Protein AF-A0A7J4EVC0-F1 (afdb_monomer)

Radius of gyration: 21.97 Å; Cα contacts (8 Å, |Δi|>4): 208; chains: 1; bounding box: 41×56×57 Å

Sequence (210 aa):
MFRKGKVGSVTSRPWYQTLSFFLIQLLILLTITASPKFMPFLNIPVYKGILSKHVVTALLILLLVVVVKRWYKPEEIKSWLLESYMLARTLFPLLIVGVAIAGLISVFIPPEYISRYVGENTITSNFLASLVGALMYFATLTEVPIVKTLMDLGMNVGPAMALLLAGPSLSIPTVLTLSRVWGFIKTFTYLTLVVILSTFAGYITGIILG

Structure (mmCIF, N/CA/C/O backbone):
data_AF-A0A7J4EVC0-F1
#
_entry.id   AF-A0A7J4EVC0-F1
#
loop_
_atom_site.group_PDB
_atom_site.id
_atom_site.type_symbol
_atom_site.label_atom_id
_atom_site.label_alt_id
_atom_site.label_comp_id
_atom_site.label_asym_id
_atom_site.label_entity_id
_atom_site.label_seq_id
_atom_site.pdbx_PDB_ins_code
_atom_site.Cartn_x
_atom_site.Cartn_y
_atom_site.Cartn_z
_atom_site.occupancy
_atom_site.B_iso_or_equiv
_atom_site.auth_seq_id
_atom_site.auth_comp_id
_atom_site.auth_asym_id
_atom_site.auth_atom_id
_atom_site.pdbx_PDB_model_num
ATOM 1 N N . MET A 1 1 ? -17.167 21.558 4.775 1.00 35.69 1 MET A N 1
ATOM 2 C CA . MET A 1 1 ? -17.551 21.666 6.200 1.00 35.69 1 MET A CA 1
ATOM 3 C C . MET A 1 1 ? -17.25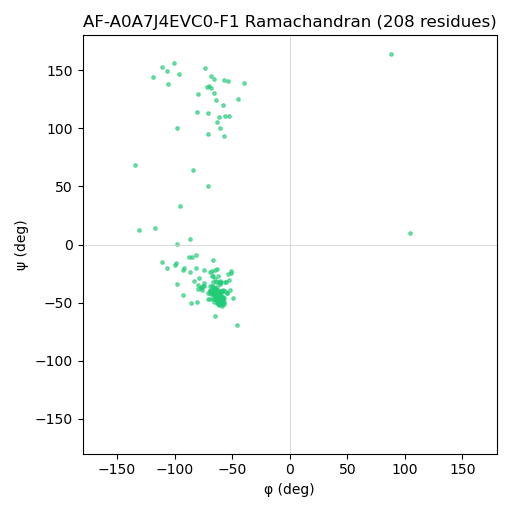3 20.330 6.877 1.00 35.69 1 MET A C 1
ATOM 5 O O . MET A 1 1 ? -18.077 19.429 6.838 1.00 35.69 1 MET A O 1
ATOM 9 N N . PHE A 1 2 ? -16.037 20.147 7.400 1.00 35.38 2 PHE A N 1
ATOM 10 C CA . PHE A 1 2 ? -15.671 18.925 8.123 1.00 35.38 2 PHE A CA 1
ATOM 11 C C . PHE A 1 2 ? -16.402 18.929 9.464 1.00 35.38 2 PHE A C 1
ATOM 13 O O . PHE A 1 2 ? -16.166 19.799 10.304 1.00 35.38 2 PHE A O 1
ATOM 20 N N . ARG A 1 3 ? -17.340 17.998 9.645 1.00 43.72 3 ARG A N 1
ATOM 21 C CA . ARG A 1 3 ? -18.055 17.829 10.909 1.00 43.72 3 ARG A CA 1
ATOM 22 C C . ARG A 1 3 ? -17.014 17.425 11.952 1.00 43.72 3 ARG A C 1
ATOM 24 O O . ARG A 1 3 ? -16.534 16.298 11.914 1.00 43.72 3 ARG A O 1
ATOM 31 N N . LYS A 1 4 ? -16.635 18.347 12.847 1.00 41.38 4 LYS A N 1
ATOM 32 C CA . LYS A 1 4 ? -15.860 18.036 14.056 1.00 41.38 4 LYS A CA 1
ATOM 33 C C . LYS A 1 4 ? -16.657 16.994 14.841 1.00 41.38 4 LYS A C 1
ATOM 35 O O . LYS A 1 4 ? -17.571 17.340 15.586 1.00 41.38 4 LYS A O 1
ATOM 40 N N . GLY A 1 5 ? -16.359 15.714 14.626 1.00 42.84 5 GLY A N 1
ATOM 41 C CA . GLY A 1 5 ? -16.760 14.669 15.551 1.00 42.84 5 GLY A CA 1
ATOM 42 C C . GLY A 1 5 ? -16.143 15.035 16.890 1.00 42.84 5 GLY A C 1
ATOM 43 O O . GLY A 1 5 ? -14.930 15.222 16.971 1.00 42.84 5 GLY A O 1
ATOM 44 N N . LYS A 1 6 ? -16.973 15.236 17.918 1.00 42.34 6 LYS A N 1
ATOM 45 C CA . LYS A 1 6 ? -16.486 15.308 19.295 1.00 42.34 6 LYS A CA 1
ATOM 46 C C . LYS A 1 6 ? -15.669 14.037 19.506 1.00 42.34 6 LYS A C 1
ATOM 48 O O . LYS A 1 6 ? -16.245 12.953 19.476 1.00 42.34 6 LYS A O 1
ATOM 53 N N . VAL A 1 7 ? -14.352 14.175 19.636 1.00 49.25 7 VAL A N 1
ATOM 54 C CA . VAL A 1 7 ? -13.474 13.071 20.018 1.00 49.25 7 VAL A CA 1
ATOM 55 C C . VAL A 1 7 ? -13.964 12.646 21.397 1.00 49.25 7 VAL A C 1
ATOM 57 O O . VAL A 1 7 ? -13.748 13.355 22.379 1.00 49.25 7 VAL A O 1
ATOM 60 N N . GLY A 1 8 ? -14.750 11.567 21.445 1.00 51.03 8 GLY A N 1
ATOM 61 C CA . GLY A 1 8 ? -15.125 10.933 22.700 1.00 51.03 8 GLY A CA 1
ATOM 62 C C . GLY A 1 8 ? -13.843 10.624 23.461 1.00 51.03 8 GLY A C 1
ATOM 63 O O . GLY A 1 8 ? -12.832 10.292 22.840 1.00 51.03 8 GLY A O 1
ATOM 64 N N . SER A 1 9 ? -13.857 10.812 24.779 1.00 54.47 9 SER A N 1
ATOM 65 C CA . SER A 1 9 ? -12.701 10.543 25.631 1.00 54.47 9 SER A CA 1
ATOM 66 C C . SER A 1 9 ? -12.072 9.200 25.256 1.00 54.47 9 SER A C 1
ATOM 68 O O . SER A 1 9 ? -12.762 8.183 25.201 1.00 54.47 9 SER A O 1
ATOM 70 N N . VAL A 1 10 ? -10.769 9.206 24.951 1.00 59.22 10 VAL A N 1
ATOM 71 C CA . VAL A 1 10 ? -10.023 7.984 24.640 1.00 59.22 10 VAL A CA 1
ATOM 72 C C . VAL A 1 10 ? -10.189 7.049 25.831 1.00 59.22 10 VAL A C 1
ATOM 74 O O . VAL A 1 10 ? -9.696 7.338 26.920 1.00 59.22 10 VAL A O 1
ATOM 77 N N . THR A 1 11 ? -10.933 5.957 25.657 1.00 67.06 11 THR A N 1
ATOM 78 C CA . THR A 1 11 ? -11.078 4.944 26.703 1.00 67.06 11 THR A CA 1
ATOM 79 C C . THR A 1 11 ? -9.704 4.367 27.010 1.00 67.06 11 THR A C 1
ATOM 81 O O . THR A 1 11 ? -9.135 3.648 26.187 1.00 67.06 11 THR A O 1
ATOM 84 N N . SER A 1 12 ? -9.170 4.684 28.190 1.00 67.69 12 SER A N 1
ATOM 85 C CA . SER A 1 12 ? -7.927 4.115 28.699 1.00 67.69 12 SER A CA 1
ATOM 86 C C . SER A 1 12 ? -8.167 2.652 29.063 1.00 67.69 12 SER A C 1
ATOM 88 O O . SER A 1 12 ? -8.675 2.309 30.130 1.00 67.69 12 SER A O 1
ATOM 90 N N . ARG A 1 13 ? -7.851 1.767 28.120 1.00 76.38 13 ARG A N 1
ATOM 91 C CA . ARG A 1 13 ? -7.957 0.321 28.301 1.00 76.38 13 ARG A CA 1
ATOM 92 C C . ARG A 1 13 ? -6.608 -0.257 28.707 1.00 76.38 13 ARG A C 1
ATOM 94 O O . ARG A 1 13 ? -5.576 0.218 28.231 1.00 76.38 13 ARG A O 1
ATOM 101 N N . PRO A 1 14 ? -6.594 -1.310 29.534 1.00 86.50 14 PRO A N 1
ATOM 102 C CA . PRO A 1 14 ? -5.376 -2.057 29.795 1.00 86.50 14 PRO A CA 1
ATOM 103 C C . PRO A 1 14 ? -4.764 -2.612 28.502 1.00 86.50 14 PRO A C 1
ATOM 105 O O . PRO A 1 14 ? -5.480 -3.110 27.630 1.00 86.50 14 PRO A O 1
ATOM 108 N N . TRP A 1 15 ? -3.434 -2.594 28.403 1.00 86.31 15 TRP A N 1
ATOM 109 C CA . TRP A 1 15 ? -2.690 -3.032 27.213 1.00 86.31 15 TRP A CA 1
ATOM 110 C C . TRP A 1 15 ? -3.023 -4.469 26.779 1.00 86.31 15 TRP A C 1
ATOM 112 O O . TRP A 1 15 ? -3.045 -4.761 25.584 1.00 86.31 15 TRP A O 1
ATOM 122 N N . TYR A 1 16 ? -3.344 -5.354 27.732 1.00 86.44 16 TYR A N 1
ATOM 123 C CA . TYR A 1 16 ? -3.666 -6.752 27.448 1.00 86.44 16 TYR A CA 1
ATOM 124 C C . TYR A 1 16 ? -4.947 -6.905 26.619 1.00 86.44 16 TYR A C 1
ATOM 126 O O . TYR A 1 16 ? -5.058 -7.857 25.847 1.00 86.44 16 TYR A O 1
ATOM 134 N N . GLN A 1 17 ? -5.907 -5.977 26.741 1.00 87.19 17 GLN A N 1
ATOM 135 C CA . GLN A 1 17 ? -7.154 -6.030 25.974 1.00 87.19 17 GLN A CA 1
ATOM 136 C C . GLN A 1 17 ? -6.885 -5.751 24.498 1.00 87.19 17 GLN A C 1
ATOM 138 O O . GLN A 1 17 ? -7.324 -6.497 23.624 1.00 87.19 17 GLN A O 1
ATOM 143 N N . THR A 1 18 ? -6.099 -4.707 24.240 1.00 86.69 18 THR A N 1
ATOM 144 C CA . THR A 1 18 ? -5.651 -4.323 22.903 1.00 86.69 18 THR A CA 1
ATOM 145 C C . THR A 1 18 ? -4.783 -5.415 22.284 1.00 86.69 18 THR A C 1
ATOM 147 O O . THR A 1 18 ? -5.021 -5.816 21.147 1.00 86.69 18 THR A O 1
ATOM 150 N N . LEU A 1 19 ? -3.827 -5.960 23.045 1.00 90.12 19 LEU A N 1
ATOM 151 C CA . LEU A 1 19 ? -2.965 -7.036 22.562 1.00 90.12 19 LEU A CA 1
ATOM 152 C C . LEU A 1 19 ? -3.771 -8.290 22.205 1.00 90.12 19 LEU A C 1
ATOM 154 O O . LEU A 1 19 ? -3.570 -8.857 21.137 1.00 90.12 19 LEU A O 1
ATOM 158 N N . SER A 1 20 ? -4.707 -8.700 23.064 1.00 88.31 20 SER A N 1
ATOM 159 C CA . SER A 1 20 ? -5.540 -9.882 22.813 1.00 88.31 20 SER A CA 1
ATOM 160 C C . SER A 1 20 ? -6.406 -9.702 21.567 1.00 88.31 20 SER A C 1
ATOM 162 O O . SER A 1 20 ? -6.514 -10.621 20.763 1.00 88.31 20 SER A O 1
ATOM 164 N N . PHE A 1 21 ? -6.982 -8.512 21.367 1.00 90.19 21 PHE A N 1
ATOM 165 C CA . PHE A 1 21 ? -7.748 -8.193 20.163 1.00 90.19 21 PHE A CA 1
ATOM 166 C C . PHE A 1 21 ? -6.900 -8.340 18.891 1.00 90.19 21 PHE A C 1
ATOM 168 O O . PHE A 1 21 ? -7.297 -9.060 17.974 1.00 90.19 21 PHE A O 1
ATOM 175 N N . PHE A 1 22 ? -5.706 -7.737 18.858 1.00 91.19 22 PHE A N 1
ATOM 176 C CA . PHE A 1 22 ? -4.805 -7.842 17.706 1.00 91.19 22 PHE A CA 1
ATOM 177 C C . PHE A 1 22 ? -4.275 -9.263 17.489 1.00 91.19 22 PHE A C 1
ATOM 179 O O . PHE A 1 22 ? -4.188 -9.706 16.347 1.00 91.19 22 PHE A O 1
ATOM 186 N N . LEU A 1 23 ? -3.973 -10.008 18.557 1.00 90.69 23 LEU A N 1
ATOM 187 C CA . LEU A 1 23 ? -3.562 -11.410 18.454 1.00 90.69 23 LEU A CA 1
ATOM 188 C C . LEU A 1 23 ? -4.675 -12.283 17.873 1.00 90.69 23 LEU A C 1
ATOM 190 O O . LEU A 1 23 ? -4.406 -13.099 16.997 1.00 90.69 23 LEU A O 1
ATOM 194 N N . ILE A 1 24 ? -5.927 -12.092 18.300 1.00 90.06 24 ILE A N 1
ATOM 195 C CA . ILE A 1 24 ? -7.069 -12.819 17.733 1.00 90.06 24 ILE A CA 1
ATOM 196 C C . ILE A 1 24 ? -7.233 -12.472 16.249 1.00 90.06 24 ILE A C 1
ATOM 198 O O . ILE A 1 24 ? -7.411 -13.376 15.438 1.00 90.06 24 ILE A O 1
ATOM 202 N N . GLN A 1 25 ? -7.124 -11.196 15.865 1.00 89.75 25 GLN A N 1
ATOM 203 C CA . GLN A 1 25 ? -7.179 -10.790 14.454 1.00 89.75 25 GLN A CA 1
ATOM 204 C C . GLN A 1 25 ? -6.047 -11.404 13.624 1.00 89.75 25 GLN A C 1
ATOM 206 O O . GLN A 1 25 ? -6.295 -11.893 12.522 1.00 89.75 25 GLN A O 1
ATOM 211 N N . LEU A 1 26 ? -4.827 -11.427 14.162 1.00 87.69 26 LEU A N 1
ATOM 212 C CA . LEU A 1 26 ? -3.680 -12.061 13.522 1.00 87.69 26 LEU A CA 1
ATOM 213 C C . LEU A 1 26 ? -3.919 -13.564 13.341 1.00 87.69 26 LEU A C 1
ATOM 215 O O . LEU A 1 26 ? -3.714 -14.082 12.249 1.00 87.69 26 LEU A O 1
ATOM 219 N N . LEU A 1 27 ? -4.410 -14.257 14.372 1.00 85.88 27 LEU A N 1
ATOM 220 C CA . LEU A 1 27 ? -4.749 -15.679 14.297 1.00 85.88 27 LEU A CA 1
ATOM 221 C C . LEU A 1 27 ? -5.859 -15.946 13.280 1.00 85.88 27 LEU A C 1
ATOM 223 O O . LEU A 1 27 ? -5.736 -16.874 12.490 1.00 85.88 27 LEU A O 1
ATOM 227 N N . ILE A 1 28 ? -6.910 -15.122 13.240 1.00 86.88 28 ILE A N 1
ATOM 228 C CA . ILE A 1 28 ? -7.963 -15.226 12.221 1.00 86.88 28 ILE A CA 1
ATOM 229 C C . ILE A 1 28 ? -7.346 -15.094 10.829 1.00 86.88 28 ILE A C 1
ATOM 231 O O . ILE A 1 28 ? -7.572 -15.959 9.984 1.00 86.88 28 ILE A O 1
ATOM 235 N N . LEU A 1 29 ? -6.524 -14.066 10.605 1.00 83.75 29 LEU A N 1
ATOM 236 C CA . LEU A 1 29 ? -5.889 -13.824 9.314 1.00 83.75 29 LEU A CA 1
ATOM 237 C C . LEU A 1 29 ? -5.014 -15.006 8.902 1.00 83.75 29 LEU A C 1
ATOM 239 O O . LEU A 1 29 ? -5.206 -15.540 7.815 1.00 83.75 29 LEU A O 1
ATOM 243 N N . LEU A 1 30 ? -4.147 -15.486 9.795 1.00 80.19 30 LEU A N 1
ATOM 244 C CA . LEU A 1 30 ? -3.322 -16.670 9.564 1.00 80.19 30 LEU A CA 1
ATOM 245 C C . LEU A 1 30 ? -4.183 -17.907 9.289 1.00 80.19 30 LEU A C 1
ATOM 247 O O . LEU A 1 30 ? -3.890 -18.664 8.369 1.00 80.19 30 LEU A O 1
ATOM 251 N N . THR A 1 31 ? -5.287 -18.101 10.013 1.00 77.75 31 THR A N 1
ATOM 252 C CA . THR A 1 31 ? -6.160 -19.255 9.772 1.00 77.75 31 THR A CA 1
ATOM 253 C C . THR A 1 31 ? -6.914 -19.183 8.461 1.00 77.75 31 THR A C 1
ATOM 255 O O . THR A 1 31 ? -7.262 -20.230 7.943 1.00 77.75 31 THR A O 1
ATOM 258 N N . ILE A 1 32 ? -7.144 -18.003 7.887 1.00 77.25 32 ILE A N 1
ATOM 259 C CA . ILE A 1 32 ? -7.803 -17.854 6.585 1.00 77.25 32 ILE A CA 1
ATOM 260 C C . ILE A 1 32 ? -6.772 -17.970 5.457 1.00 77.25 32 ILE A C 1
ATOM 262 O O . ILE A 1 32 ? -6.958 -18.760 4.525 1.00 77.25 32 ILE A O 1
ATOM 266 N N . THR A 1 33 ? -5.669 -17.226 5.550 1.00 73.56 33 THR A N 1
ATOM 267 C CA . THR A 1 33 ? -4.715 -17.025 4.449 1.00 73.56 33 THR A CA 1
ATOM 268 C C . THR A 1 33 ? -3.551 -18.007 4.441 1.00 73.56 33 THR A C 1
ATOM 270 O O . THR A 1 33 ? -2.976 -18.230 3.377 1.00 73.56 33 THR A O 1
ATOM 273 N N . ALA A 1 34 ? -3.202 -18.639 5.569 1.00 64.44 34 ALA A N 1
ATOM 274 C CA . ALA A 1 34 ? -2.083 -19.573 5.580 1.00 64.44 34 ALA A CA 1
ATOM 275 C C . ALA A 1 34 ? -2.387 -20.784 4.686 1.00 64.44 34 ALA A C 1
ATOM 277 O O . ALA A 1 34 ? -3.390 -21.499 4.847 1.00 64.44 34 ALA A O 1
ATOM 278 N N . SER A 1 35 ? -1.483 -21.004 3.732 1.00 56.31 35 SER A N 1
ATOM 279 C CA . SER A 1 35 ? -1.346 -22.272 3.027 1.00 56.31 35 SER A CA 1
ATOM 280 C C . SER A 1 35 ? -0.878 -23.337 4.031 1.00 56.31 35 SER A C 1
ATOM 282 O O . SER A 1 35 ? -0.031 -23.018 4.871 1.00 56.31 35 SER A O 1
ATOM 284 N N . PRO A 1 36 ? -1.352 -24.599 3.951 1.00 56.69 36 PRO A N 1
ATOM 285 C CA . PRO A 1 36 ? -0.919 -25.693 4.835 1.00 56.69 36 PRO A CA 1
ATOM 286 C C . PRO A 1 36 ? 0.609 -25.850 4.928 1.00 56.69 36 PRO A C 1
ATOM 288 O O . PRO A 1 36 ? 1.132 -26.372 5.906 1.00 56.69 36 PRO A O 1
ATOM 291 N N . LYS A 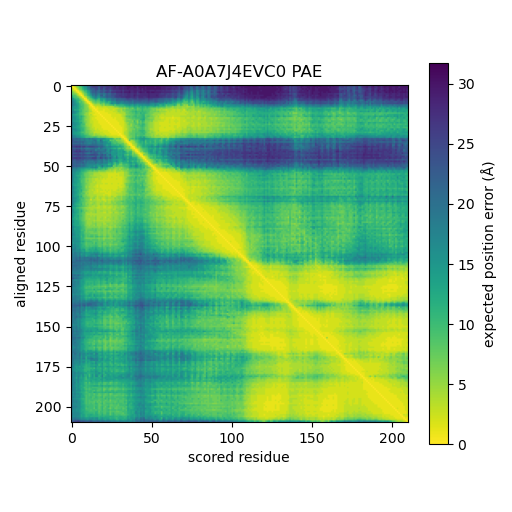1 37 ? 1.332 -25.354 3.915 1.00 52.91 37 LYS A N 1
ATOM 292 C CA . LYS A 1 37 ? 2.792 -25.385 3.793 1.00 52.91 37 LYS A CA 1
ATOM 293 C C . LYS A 1 37 ? 3.530 -24.387 4.704 1.00 52.91 37 LYS A C 1
ATOM 295 O O . LYS A 1 37 ? 4.703 -24.597 4.983 1.00 52.91 37 LYS A O 1
ATOM 300 N N . PHE A 1 38 ? 2.874 -23.316 5.164 1.00 51.84 38 PHE A N 1
ATOM 301 C CA . PHE A 1 38 ? 3.515 -22.222 5.918 1.00 51.84 38 PHE A CA 1
ATOM 302 C C . PHE A 1 38 ? 3.583 -22.478 7.436 1.00 51.84 38 PHE A C 1
ATOM 304 O O . PHE A 1 38 ? 4.263 -21.756 8.158 1.00 51.84 38 PHE A O 1
ATOM 311 N N . MET A 1 39 ? 2.889 -23.506 7.938 1.00 53.25 39 MET A N 1
ATOM 312 C CA . MET A 1 39 ? 2.812 -23.812 9.371 1.00 53.25 39 MET A CA 1
ATOM 313 C C . MET A 1 39 ? 3.014 -25.308 9.681 1.00 53.25 39 MET A C 1
ATOM 315 O O . MET A 1 39 ? 2.097 -25.968 10.169 1.00 53.25 39 MET A O 1
ATOM 319 N N . PRO A 1 40 ? 4.224 -25.860 9.481 1.00 55.62 40 PRO A N 1
ATOM 320 C CA . PRO A 1 40 ? 4.540 -27.227 9.906 1.00 55.62 40 PRO A CA 1
ATOM 321 C C . PRO A 1 40 ? 4.507 -27.408 11.439 1.00 55.62 40 PRO A C 1
ATOM 323 O O . PRO A 1 40 ? 4.316 -28.519 11.920 1.00 55.62 40 PRO A O 1
ATOM 326 N N . PHE A 1 41 ? 4.646 -26.330 12.219 1.00 53.31 41 PHE A N 1
ATOM 327 C CA . PHE A 1 41 ? 4.654 -26.358 13.694 1.00 53.31 41 PHE A CA 1
ATOM 328 C C . PHE A 1 41 ? 3.247 -26.406 14.317 1.00 53.31 41 PHE A C 1
ATOM 330 O O . PHE A 1 41 ? 3.085 -26.822 15.459 1.00 53.31 41 PHE A O 1
ATOM 337 N N . LEU A 1 42 ? 2.220 -26.014 13.556 1.00 52.69 42 LEU A N 1
ATOM 338 C CA . LEU A 1 42 ? 0.798 -26.093 13.919 1.00 52.69 42 LEU A CA 1
ATOM 339 C C . LEU A 1 42 ? 0.170 -27.380 13.347 1.00 52.69 42 LEU A C 1
ATOM 341 O O . LEU A 1 42 ? -1.005 -27.409 12.988 1.00 52.69 42 LEU A O 1
ATOM 345 N N . ASN A 1 43 ? 0.960 -28.461 13.274 1.00 51.19 43 ASN A N 1
ATOM 346 C CA . ASN A 1 43 ? 0.558 -29.816 12.873 1.00 51.19 43 ASN A CA 1
ATOM 347 C C . ASN A 1 43 ? -0.319 -30.489 13.949 1.00 51.19 43 ASN A C 1
ATOM 349 O O . ASN A 1 43 ? -0.076 -31.609 14.393 1.00 51.19 43 ASN A O 1
ATOM 353 N N . ILE A 1 44 ? -1.348 -29.773 14.396 1.00 55.94 44 ILE A N 1
ATOM 354 C CA . ILE A 1 44 ? -2.451 -30.316 15.174 1.00 55.94 44 ILE A CA 1
ATOM 355 C C . ILE A 1 44 ? -3.276 -31.163 14.185 1.00 55.94 44 ILE A C 1
ATOM 357 O O . ILE A 1 44 ? -3.550 -30.687 13.080 1.00 55.94 44 ILE A O 1
ATOM 361 N N . PRO A 1 45 ? -3.724 -32.386 14.531 1.00 53.75 45 PRO A N 1
ATOM 362 C CA . PRO A 1 45 ? -4.548 -33.231 13.651 1.00 53.75 45 PRO A CA 1
ATOM 363 C C . PRO A 1 45 ? -5.784 -32.515 13.077 1.00 53.75 45 PRO A C 1
ATOM 365 O O . PRO A 1 45 ? -6.265 -32.847 11.996 1.00 53.75 45 PRO A O 1
ATOM 368 N N . VAL A 1 46 ? -6.246 -31.480 13.784 1.00 53.53 46 VAL A N 1
ATOM 369 C CA . VAL A 1 46 ? -7.343 -30.577 13.427 1.00 53.53 46 VAL A CA 1
ATOM 370 C C . VAL A 1 46 ? -7.025 -29.699 12.209 1.00 53.53 46 VAL A C 1
ATOM 372 O O . VAL A 1 46 ? -7.935 -29.125 11.646 1.00 53.53 46 VAL A O 1
ATOM 375 N N . TYR A 1 47 ? -5.791 -29.580 11.719 1.00 54.53 47 TYR A N 1
ATOM 376 C CA . TYR A 1 47 ? -5.479 -28.713 10.567 1.00 54.53 47 TYR A CA 1
ATOM 377 C C . TYR A 1 47 ? -5.401 -29.445 9.217 1.00 54.53 47 TYR A C 1
ATOM 379 O O . TYR A 1 47 ? -5.145 -28.827 8.185 1.00 54.53 47 TYR A O 1
ATOM 387 N N . LYS A 1 48 ? -5.635 -30.765 9.204 1.00 56.09 48 LYS A N 1
ATOM 388 C CA . LYS A 1 48 ? -5.496 -31.599 7.998 1.00 56.09 48 LYS A CA 1
ATOM 389 C C . LYS A 1 48 ? -6.704 -31.566 7.048 1.00 56.09 48 LYS A C 1
ATOM 391 O O . LYS A 1 48 ? -6.596 -32.085 5.942 1.00 56.09 48 LYS A O 1
ATOM 396 N N . GLY A 1 49 ? -7.832 -30.960 7.438 1.00 61.69 49 GLY A N 1
ATOM 397 C CA . GLY A 1 49 ? -9.055 -30.892 6.629 1.00 61.69 49 GLY A CA 1
ATOM 398 C C . GLY A 1 49 ? -9.483 -29.464 6.274 1.00 61.69 49 GLY A C 1
ATOM 399 O O . GLY A 1 49 ? -9.390 -28.549 7.088 1.00 61.69 49 GLY A O 1
ATOM 400 N N . ILE A 1 50 ? -10.031 -29.273 5.068 1.00 62.19 50 ILE A N 1
ATOM 401 C CA . ILE A 1 50 ? -10.659 -28.003 4.645 1.00 62.19 50 ILE A CA 1
ATOM 402 C C . ILE A 1 50 ? -11.745 -27.588 5.651 1.00 62.19 50 ILE A C 1
ATOM 404 O O . ILE A 1 50 ? -11.808 -26.435 6.070 1.00 62.19 50 ILE A O 1
ATOM 408 N N . LEU A 1 51 ? -12.545 -28.554 6.115 1.00 60.78 51 LEU A N 1
ATOM 409 C CA . LEU A 1 51 ? -13.627 -28.328 7.071 1.00 60.78 51 LEU A CA 1
ATOM 410 C C . LEU A 1 51 ? -13.119 -27.810 8.424 1.00 60.78 51 LEU A C 1
ATOM 412 O O . LEU A 1 51 ? -13.706 -26.907 9.014 1.00 60.78 51 LEU A O 1
ATOM 416 N N . SER A 1 52 ? -12.006 -28.346 8.911 1.00 67.44 52 SER A N 1
ATOM 417 C CA . SER A 1 52 ? -11.508 -28.040 10.245 1.00 67.44 52 SER A CA 1
ATOM 418 C C . SER A 1 52 ? -10.788 -26.686 10.318 1.00 67.44 52 SER A C 1
ATOM 420 O O . SER A 1 52 ? -10.904 -26.003 11.335 1.00 67.44 52 SER A O 1
ATOM 422 N N . LYS A 1 53 ? -10.175 -26.220 9.217 1.00 70.94 53 LYS A N 1
ATOM 423 C CA . LYS A 1 53 ? -9.683 -24.833 9.065 1.00 70.94 53 LYS A CA 1
ATOM 424 C C . LYS A 1 53 ? -10.817 -23.819 9.270 1.00 70.94 53 LYS A C 1
ATOM 426 O O . LYS A 1 53 ? -10.696 -22.909 10.086 1.00 70.94 53 LYS A O 1
ATOM 431 N N . HIS A 1 54 ? -11.948 -24.020 8.591 1.00 78.38 54 HIS A N 1
ATOM 432 C CA . HIS A 1 54 ? -13.106 -23.129 8.704 1.00 78.38 54 HIS A CA 1
ATOM 433 C C . HIS A 1 54 ? -13.769 -23.180 10.085 1.00 78.38 54 HIS A C 1
ATOM 435 O O . HIS A 1 54 ? -14.195 -22.140 10.584 1.00 78.38 54 HIS A O 1
ATOM 441 N N . VAL A 1 55 ? -13.812 -24.353 10.730 1.00 84.19 55 VAL A N 1
ATOM 442 C CA . VAL A 1 55 ? -14.318 -24.489 12.108 1.00 84.19 55 VAL A CA 1
ATOM 443 C C . VAL A 1 55 ? -13.462 -23.684 13.087 1.00 84.19 55 VAL A C 1
ATOM 445 O O . VAL A 1 55 ? -14.007 -22.931 13.892 1.00 84.19 55 VAL A O 1
ATOM 448 N N . VAL A 1 56 ? -12.131 -23.774 12.992 1.00 82.25 56 VAL A N 1
ATOM 449 C CA . VAL A 1 56 ? -11.219 -22.990 13.842 1.00 82.25 56 VAL A CA 1
ATOM 450 C C . VAL A 1 56 ? -11.414 -21.490 13.614 1.00 82.25 56 VAL A C 1
ATOM 452 O O . VAL A 1 56 ? -11.551 -20.737 14.578 1.00 82.25 56 VAL A O 1
ATOM 455 N N . THR A 1 57 ? -11.504 -21.045 12.359 1.00 85.06 57 THR A N 1
ATOM 456 C CA . THR A 1 57 ? -11.773 -19.634 12.052 1.00 85.06 57 THR A CA 1
ATOM 457 C C . THR A 1 57 ? -13.128 -19.179 12.602 1.00 85.06 57 THR A C 1
ATOM 459 O O . THR A 1 57 ? -13.211 -18.105 13.194 1.00 85.06 57 THR A O 1
ATOM 462 N N . ALA A 1 58 ? -14.185 -19.986 12.469 1.00 88.56 58 ALA A N 1
ATOM 463 C CA . ALA A 1 58 ? -15.506 -19.660 13.003 1.00 88.56 58 ALA A CA 1
ATOM 464 C C . ALA A 1 58 ? -15.487 -19.520 14.535 1.00 88.56 58 ALA A C 1
ATOM 466 O O . ALA A 1 58 ? -16.066 -18.574 15.073 1.00 88.56 58 ALA A O 1
ATOM 467 N N . LEU A 1 59 ? -14.765 -20.402 15.235 1.00 89.75 59 LEU A N 1
ATOM 468 C CA . LEU A 1 59 ? -14.561 -20.307 16.684 1.00 89.75 59 LEU A CA 1
ATOM 469 C C . LEU A 1 59 ? -13.801 -19.034 17.077 1.00 89.75 59 LEU A C 1
ATOM 471 O O . LEU A 1 59 ? -14.191 -18.364 18.032 1.00 89.75 59 LEU A O 1
ATOM 475 N N . LEU A 1 60 ? -12.759 -18.656 16.330 1.00 89.94 60 LEU A N 1
ATOM 476 C CA . LEU A 1 60 ? -12.017 -17.415 16.573 1.00 89.94 60 LEU A CA 1
ATOM 477 C C . LEU A 1 60 ? -12.860 -16.163 16.299 1.00 89.94 60 LEU A C 1
ATOM 479 O O . LEU A 1 60 ? -12.760 -15.189 17.043 1.00 89.94 60 LEU A O 1
ATOM 483 N N . ILE A 1 61 ? -13.720 -16.184 15.278 1.00 91.44 61 ILE A N 1
ATOM 484 C CA . ILE A 1 61 ? -14.668 -15.094 15.003 1.00 91.44 61 ILE A CA 1
ATOM 485 C C . ILE A 1 61 ? -15.688 -14.979 16.139 1.00 91.44 61 ILE A C 1
ATOM 487 O O . ILE A 1 61 ? -15.949 -13.875 16.615 1.00 91.44 61 ILE A O 1
ATOM 491 N N . LEU A 1 62 ? -16.238 -16.098 16.618 1.00 93.38 62 LEU A N 1
ATOM 492 C CA . LEU A 1 62 ? -17.138 -16.103 17.774 1.00 93.38 62 LEU A CA 1
ATOM 493 C C . LEU A 1 62 ? -16.444 -15.544 19.020 1.00 93.38 62 LEU A C 1
ATOM 495 O O . LEU A 1 62 ? -17.004 -14.680 19.698 1.00 93.38 62 LEU A O 1
ATOM 499 N N . LEU A 1 63 ? -15.208 -15.976 19.284 1.00 91.88 63 LEU A N 1
ATOM 500 C CA . LEU A 1 63 ? -14.386 -15.450 20.370 1.00 91.88 63 LEU A CA 1
ATOM 501 C C . LEU A 1 63 ? -14.177 -13.938 20.227 1.00 91.88 63 LEU A C 1
ATOM 503 O O . LEU A 1 63 ? -14.363 -13.206 21.197 1.00 91.88 63 LEU A O 1
ATOM 507 N N . LEU A 1 64 ? -13.861 -13.458 19.021 1.00 91.88 64 LEU A N 1
ATOM 508 C CA . LEU A 1 64 ? -13.711 -12.034 18.734 1.00 91.88 64 LEU A CA 1
ATOM 509 C C . LEU A 1 64 ? -15.003 -11.266 19.038 1.00 91.88 64 LEU A C 1
ATOM 511 O O . LEU A 1 64 ? -14.952 -10.239 19.708 1.00 91.88 64 LEU A O 1
ATOM 515 N N . VAL A 1 65 ? -16.166 -11.767 18.608 1.00 91.62 65 VAL A N 1
ATOM 516 C CA . VAL A 1 65 ? -17.469 -11.133 18.882 1.00 91.62 65 VAL A CA 1
ATOM 517 C C . VAL A 1 65 ? -17.743 -11.056 20.385 1.00 91.62 65 VAL A C 1
ATOM 519 O O . VAL A 1 65 ? -18.208 -10.020 20.868 1.00 91.62 65 VAL A O 1
ATOM 522 N N . VAL A 1 66 ? -17.435 -12.117 21.138 1.00 92.69 66 VAL A N 1
ATOM 523 C CA . VAL A 1 66 ? -17.582 -12.140 22.603 1.00 92.69 66 VAL A CA 1
ATOM 524 C C . VAL A 1 66 ? -16.648 -11.127 23.261 1.00 92.69 66 VAL A C 1
ATOM 526 O O . VAL A 1 66 ? -17.099 -10.341 24.092 1.00 92.69 66 VAL A O 1
ATOM 529 N N . VAL A 1 67 ? -15.371 -11.102 22.873 1.00 90.81 67 VAL A N 1
ATOM 530 C CA . VAL A 1 67 ? -14.370 -10.154 23.386 1.00 90.81 67 VAL A CA 1
ATOM 531 C C . VAL A 1 67 ? -14.790 -8.714 23.098 1.00 90.81 67 VAL A C 1
ATOM 533 O O . VAL A 1 67 ? -14.780 -7.877 24.001 1.00 90.81 67 VAL A O 1
ATOM 536 N N . VAL A 1 68 ? -15.234 -8.432 21.871 1.00 89.25 68 VAL A N 1
ATOM 537 C CA . VAL A 1 68 ? -15.700 -7.102 21.469 1.00 89.25 68 VAL A CA 1
ATOM 538 C C . VAL A 1 68 ? -16.911 -6.687 22.299 1.00 89.25 68 VAL A C 1
ATOM 540 O O . VAL A 1 68 ? -16.878 -5.633 22.922 1.00 89.25 68 VAL A O 1
ATOM 543 N N . LYS A 1 69 ? -17.950 -7.522 22.399 1.00 89.62 69 LYS A N 1
ATOM 544 C CA . LYS A 1 69 ? -19.142 -7.190 23.200 1.00 89.62 69 LYS A CA 1
ATOM 545 C C . LYS A 1 69 ? -18.850 -7.054 24.694 1.00 89.62 69 LYS A C 1
ATOM 547 O O . LYS A 1 69 ? -19.518 -6.277 25.368 1.00 89.62 69 LYS A O 1
ATOM 552 N N . ARG A 1 70 ? -17.889 -7.818 25.222 1.00 89.75 70 ARG A N 1
ATOM 553 C CA . ARG A 1 70 ? -17.554 -7.814 26.652 1.00 89.75 70 ARG A CA 1
ATOM 554 C C . ARG A 1 70 ? -16.674 -6.633 27.045 1.00 89.75 70 ARG A C 1
ATOM 556 O O . ARG A 1 70 ? -16.790 -6.152 28.167 1.00 89.75 70 ARG A O 1
ATOM 563 N N . TRP A 1 71 ? -15.766 -6.206 26.170 1.00 87.75 71 TRP A N 1
ATOM 564 C CA . TRP A 1 71 ? -14.772 -5.180 26.496 1.00 87.75 71 TRP A CA 1
ATOM 565 C C . TRP A 1 71 ? -15.055 -3.822 25.851 1.00 87.75 71 TRP A C 1
ATOM 567 O O . TRP A 1 71 ? -14.527 -2.824 26.333 1.00 87.75 71 TRP A O 1
ATOM 577 N N . TYR A 1 72 ? -15.854 -3.751 24.780 1.00 85.19 72 TYR A N 1
ATOM 578 C CA . TYR A 1 72 ? -16.132 -2.508 24.057 1.00 85.19 72 TYR A CA 1
ATOM 579 C C . TYR A 1 72 ? -17.528 -1.971 24.341 1.00 85.19 72 TYR A C 1
ATOM 581 O O . TYR A 1 72 ? -18.511 -2.709 24.370 1.00 85.19 72 TYR A O 1
ATOM 589 N N . LYS A 1 73 ? -17.608 -0.648 24.514 1.00 87.44 73 LYS A N 1
ATOM 590 C CA . LYS A 1 73 ? -18.874 0.047 24.723 1.00 87.44 73 LYS A CA 1
ATOM 591 C C . LYS A 1 73 ? -19.733 0.008 23.451 1.00 87.44 73 LYS A C 1
ATOM 593 O O . LYS A 1 73 ? -19.181 0.103 22.348 1.00 87.44 73 LYS A O 1
ATOM 598 N N . PRO A 1 74 ? -21.070 -0.079 23.564 1.00 85.81 74 PRO A N 1
ATOM 599 C CA . PRO A 1 74 ? -21.959 -0.090 22.403 1.00 85.81 74 PRO A CA 1
ATOM 600 C C . PRO A 1 74 ? -21.785 1.125 21.482 1.00 85.81 74 PRO A C 1
ATOM 602 O O . PRO A 1 74 ? -21.944 1.000 20.267 1.00 85.81 74 PRO A O 1
ATOM 605 N N . GLU A 1 75 ? -21.443 2.290 22.035 1.00 85.19 75 GLU A N 1
ATOM 606 C CA . GLU A 1 75 ? -21.227 3.525 21.276 1.00 85.19 75 GLU A CA 1
ATOM 607 C C . GLU A 1 75 ? -19.968 3.441 20.407 1.00 85.19 75 GLU A C 1
ATOM 609 O O . GLU A 1 75 ? -20.001 3.862 19.254 1.00 85.19 75 GLU A O 1
ATOM 614 N N . GLU A 1 76 ? -18.892 2.844 20.930 1.00 84.44 76 GLU A N 1
ATOM 615 C CA . GLU A 1 76 ? -17.631 2.641 20.205 1.00 84.44 76 GLU A CA 1
ATOM 616 C C . GLU A 1 76 ? -17.787 1.610 19.082 1.00 84.44 76 GLU A C 1
ATOM 618 O O . GLU A 1 76 ? -17.275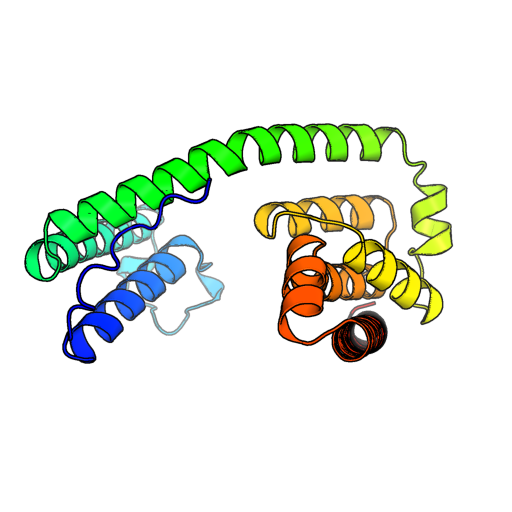 1.795 17.979 1.00 84.44 76 GLU A O 1
ATOM 623 N N . ILE A 1 77 ? -18.545 0.535 19.330 1.00 87.38 77 ILE A N 1
ATOM 624 C CA . ILE A 1 77 ? -18.855 -0.460 18.294 1.00 87.38 77 ILE A CA 1
ATOM 625 C C . ILE A 1 77 ? -19.671 0.199 17.175 1.00 87.38 77 ILE A C 1
ATOM 627 O O . ILE A 1 77 ? -19.368 0.016 15.996 1.00 87.38 77 ILE A O 1
ATOM 631 N N . LYS A 1 78 ? -20.688 0.999 17.527 1.00 88.56 78 LYS A N 1
ATOM 632 C CA . LYS A 1 78 ? -21.501 1.729 16.543 1.00 88.56 78 LYS A CA 1
ATOM 633 C C . LYS A 1 78 ? -20.670 2.730 15.749 1.00 88.56 78 LYS A C 1
ATOM 635 O O . LYS A 1 78 ? -20.823 2.774 14.532 1.00 88.56 78 LYS A O 1
ATOM 640 N N . SER A 1 79 ? -19.805 3.515 16.395 1.00 88.12 79 SER A N 1
ATOM 641 C CA . SER A 1 79 ? -18.956 4.477 15.684 1.00 88.12 79 SER A CA 1
ATOM 642 C C . SER A 1 79 ? -18.010 3.769 14.719 1.00 88.12 79 SER A C 1
ATOM 644 O O . SER A 1 79 ? -17.929 4.162 13.560 1.00 88.12 79 SER A O 1
ATOM 646 N N . TRP A 1 80 ? -17.376 2.677 15.154 1.00 87.12 80 TRP A N 1
ATOM 647 C CA . TRP A 1 80 ? -16.456 1.907 14.319 1.00 87.12 80 TRP A CA 1
ATOM 648 C C . TRP A 1 80 ? -17.152 1.254 13.116 1.00 87.12 80 TRP A C 1
ATOM 650 O O . TRP A 1 80 ? -16.640 1.310 11.997 1.00 87.12 80 TRP A O 1
ATOM 660 N N . LEU A 1 81 ? -18.349 0.688 13.313 1.00 91.25 81 LEU A N 1
ATOM 661 C CA . LEU A 1 81 ? -19.158 0.120 12.228 1.00 91.25 81 LEU A CA 1
ATOM 662 C C . LEU A 1 81 ? -19.640 1.193 11.248 1.00 91.25 81 LEU A C 1
ATOM 664 O O . LEU A 1 81 ? -19.617 0.966 10.040 1.00 91.25 81 LEU A O 1
ATOM 668 N N . LEU A 1 82 ? -20.054 2.361 11.748 1.00 92.38 82 LEU A N 1
ATOM 669 C CA . LEU A 1 82 ? -20.466 3.483 10.905 1.00 92.38 82 LEU A CA 1
ATOM 670 C C . LEU A 1 82 ? -19.301 4.012 10.069 1.00 92.38 82 LEU A C 1
ATOM 672 O O . LEU A 1 82 ? -19.475 4.211 8.871 1.00 92.38 82 LEU A O 1
ATOM 676 N N . GLU A 1 83 ? -18.122 4.205 10.660 1.00 88.38 83 GLU A N 1
ATOM 677 C CA . GLU A 1 83 ? -16.929 4.627 9.917 1.00 88.38 83 GLU A CA 1
ATOM 678 C C . GLU A 1 83 ? -16.524 3.589 8.871 1.00 88.38 83 GLU A C 1
ATOM 680 O O . GLU A 1 83 ? -16.328 3.938 7.708 1.00 88.38 83 GLU A O 1
ATOM 685 N N . SER A 1 84 ? -16.497 2.309 9.250 1.00 89.00 84 SER A N 1
ATOM 686 C CA . SER A 1 84 ? -16.194 1.204 8.333 1.00 89.00 84 SER A CA 1
ATOM 687 C C . SER A 1 84 ? -17.178 1.158 7.158 1.00 89.00 84 SER A C 1
ATOM 689 O O . SER A 1 84 ? -16.763 1.049 6.005 1.00 89.00 84 SER A O 1
ATOM 691 N N . TYR A 1 85 ? -18.480 1.309 7.425 1.00 92.06 85 TYR A N 1
ATOM 692 C CA . TYR A 1 85 ? -19.511 1.358 6.387 1.00 92.06 85 TYR A CA 1
ATOM 693 C C . TYR A 1 85 ? -19.379 2.597 5.494 1.00 92.06 85 TYR A C 1
ATOM 695 O O . TYR A 1 85 ? -19.513 2.494 4.276 1.00 92.06 85 TYR A O 1
ATOM 703 N N . MET A 1 86 ? -19.086 3.765 6.070 1.00 90.00 86 MET A N 1
ATOM 704 C CA . MET A 1 86 ? -18.875 5.004 5.316 1.00 90.00 86 MET A CA 1
ATOM 705 C C . MET A 1 86 ? -17.660 4.904 4.388 1.00 90.00 86 MET A C 1
ATOM 707 O O . MET A 1 86 ? -17.748 5.299 3.222 1.00 90.00 86 MET A O 1
ATOM 711 N N . LEU A 1 87 ? -16.551 4.339 4.875 1.00 85.56 87 LEU A N 1
ATOM 712 C CA . LEU A 1 87 ? -15.363 4.064 4.068 1.00 85.56 87 LEU A CA 1
ATOM 713 C C . LEU A 1 87 ? -15.683 3.075 2.950 1.00 85.56 87 LEU A C 1
ATOM 715 O O . LEU A 1 87 ? -15.396 3.368 1.793 1.00 85.56 87 LEU A O 1
ATOM 719 N N . ALA A 1 88 ? -16.341 1.956 3.263 1.00 88.38 88 ALA A N 1
ATOM 720 C CA . ALA A 1 88 ? -16.733 0.961 2.269 1.00 88.38 88 ALA A CA 1
ATOM 721 C C . ALA A 1 88 ? -17.644 1.566 1.191 1.00 88.38 88 ALA A C 1
ATOM 723 O O . ALA A 1 88 ? -17.363 1.435 0.005 1.00 88.38 88 ALA A O 1
ATOM 724 N N . ARG A 1 89 ? -18.687 2.307 1.581 1.00 90.62 89 ARG A N 1
ATOM 725 C CA . ARG A 1 89 ? -19.615 2.969 0.652 1.00 90.62 89 ARG A CA 1
ATOM 726 C C . ARG A 1 89 ? -18.923 3.990 -0.252 1.00 90.62 89 ARG A C 1
ATOM 728 O O . ARG A 1 89 ? -19.367 4.188 -1.378 1.00 9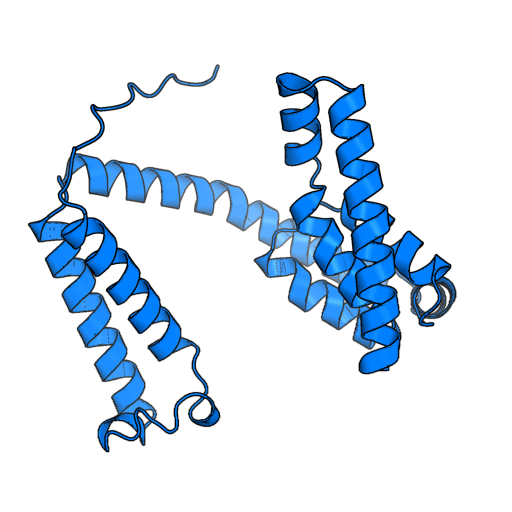0.62 89 ARG A O 1
ATOM 735 N N . THR A 1 90 ? -17.870 4.641 0.236 1.00 80.44 90 THR A N 1
ATOM 736 C CA . THR A 1 90 ? -17.106 5.624 -0.541 1.00 80.44 90 THR A CA 1
ATOM 737 C C . THR A 1 90 ? -16.108 4.935 -1.469 1.00 80.44 90 THR A C 1
ATOM 739 O O . THR A 1 90 ? -16.071 5.229 -2.656 1.00 80.44 90 THR A O 1
ATOM 742 N N . LEU A 1 91 ? -15.317 3.993 -0.954 1.00 80.88 91 LEU A N 1
ATOM 743 C CA . LEU A 1 91 ? -14.233 3.357 -1.702 1.00 80.88 91 LEU A CA 1
ATOM 744 C C . LEU A 1 91 ? -14.727 2.305 -2.694 1.00 80.88 91 LEU A C 1
ATOM 746 O O . LEU A 1 91 ? -14.169 2.207 -3.778 1.00 80.88 91 LEU A O 1
ATOM 750 N N . PHE A 1 92 ? -15.763 1.532 -2.363 1.00 84.75 92 PHE A N 1
ATOM 751 C CA . PHE A 1 92 ? -16.247 0.433 -3.202 1.00 84.75 92 PHE A CA 1
ATOM 752 C C . PHE A 1 92 ? -16.646 0.856 -4.630 1.00 84.75 92 PHE A C 1
ATOM 754 O O . PHE A 1 92 ? -16.129 0.257 -5.574 1.00 84.75 92 PHE A O 1
ATOM 761 N N . PRO A 1 93 ? -17.487 1.890 -4.851 1.00 84.19 93 PRO A N 1
ATOM 762 C CA . PRO A 1 93 ? -17.809 2.333 -6.209 1.00 84.19 93 PRO A CA 1
ATOM 763 C C . PRO A 1 93 ? -16.590 2.911 -6.939 1.00 84.19 93 PRO A C 1
ATOM 765 O O . PRO A 1 93 ? -16.412 2.640 -8.124 1.00 84.19 93 PRO A O 1
ATOM 768 N N . LEU A 1 94 ? -15.722 3.653 -6.238 1.00 77.19 94 LEU A N 1
ATOM 769 C CA . LEU A 1 94 ? -14.471 4.161 -6.811 1.00 77.19 94 LEU A CA 1
ATOM 770 C C . LEU A 1 94 ? -13.559 3.013 -7.264 1.00 77.19 94 LEU A C 1
ATOM 772 O O . LEU A 1 94 ? -12.956 3.097 -8.329 1.00 77.19 94 LEU A O 1
ATOM 776 N N . LEU A 1 95 ? -13.493 1.934 -6.483 1.00 75.50 95 LEU A N 1
ATOM 777 C CA . LEU A 1 95 ? -12.694 0.751 -6.780 1.00 75.50 95 LEU A CA 1
ATOM 778 C C . LEU A 1 95 ? -13.238 0.019 -8.009 1.00 75.50 95 LEU A C 1
ATOM 780 O O . LEU A 1 95 ? -12.456 -0.323 -8.889 1.00 75.50 95 LEU A O 1
ATOM 784 N N . ILE A 1 96 ? -14.560 -0.155 -8.125 1.00 83.12 96 ILE A N 1
ATOM 785 C CA . ILE A 1 96 ? -15.183 -0.749 -9.322 1.00 83.12 96 ILE A CA 1
ATOM 786 C C . ILE A 1 96 ? -14.839 0.064 -10.573 1.00 83.12 96 ILE A C 1
ATOM 788 O O . ILE A 1 96 ? -14.393 -0.505 -11.567 1.00 83.12 96 ILE A O 1
ATOM 792 N N . VAL A 1 97 ? -15.011 1.388 -10.519 1.00 78.75 97 VAL A N 1
ATOM 793 C CA . VAL A 1 97 ? -14.697 2.275 -11.650 1.00 78.75 97 VAL A CA 1
ATOM 794 C C . VAL A 1 97 ? -13.205 2.219 -11.983 1.00 78.75 97 VAL A C 1
ATOM 796 O O . VAL A 1 97 ? -12.850 2.067 -13.148 1.00 78.75 97 VAL A O 1
ATOM 799 N N . GLY A 1 98 ? -12.331 2.273 -10.976 1.00 69.06 98 GLY A N 1
ATOM 800 C CA . GLY A 1 98 ? -10.883 2.186 -11.156 1.00 69.06 98 GLY A CA 1
ATOM 801 C C . GLY A 1 98 ? -10.438 0.868 -11.793 1.00 69.06 98 GLY A C 1
ATOM 802 O O . GLY A 1 98 ? -9.655 0.887 -12.737 1.00 69.06 98 GLY A O 1
ATOM 803 N N . VAL A 1 99 ? -10.978 -0.269 -11.340 1.00 72.69 99 VAL A N 1
ATOM 804 C CA . VAL A 1 99 ? -10.682 -1.596 -11.910 1.00 72.69 99 VAL A CA 1
ATOM 805 C C . VAL A 1 99 ? -11.222 -1.723 -13.335 1.00 72.69 99 VAL A C 1
ATOM 807 O O . VAL A 1 99 ? -10.524 -2.246 -14.199 1.00 72.69 99 VAL A O 1
ATOM 810 N N . ALA A 1 100 ? -12.423 -1.208 -13.613 1.00 79.50 100 ALA A N 1
ATOM 811 C CA . ALA A 1 100 ? -12.981 -1.203 -14.964 1.00 79.50 100 ALA A CA 1
ATOM 812 C C . ALA A 1 100 ? -12.132 -0.357 -15.929 1.00 79.50 100 ALA A C 1
ATOM 814 O O . ALA A 1 100 ? -11.825 -0.806 -17.032 1.00 79.50 100 ALA A O 1
ATOM 815 N N . ILE A 1 101 ? -11.701 0.835 -15.500 1.00 72.75 101 ILE A N 1
ATOM 816 C CA . ILE A 1 101 ? -10.796 1.696 -16.273 1.00 72.75 101 ILE A CA 1
ATOM 817 C C . ILE A 1 101 ? -9.444 1.009 -16.474 1.00 72.75 101 ILE A C 1
ATOM 819 O O . ILE A 1 101 ? -8.942 1.005 -17.590 1.00 72.75 101 ILE A O 1
ATOM 823 N N . ALA A 1 102 ? -8.867 0.393 -15.440 1.00 66.31 102 ALA A N 1
ATOM 824 C CA . ALA A 1 102 ? -7.607 -0.339 -15.560 1.00 66.31 102 ALA A CA 1
ATOM 825 C C . ALA A 1 102 ? -7.715 -1.503 -16.561 1.00 66.31 102 ALA A C 1
ATOM 827 O O . ALA A 1 102 ? -6.838 -1.665 -17.407 1.00 66.31 102 ALA A O 1
ATOM 828 N N . GLY A 1 103 ? -8.818 -2.259 -16.522 1.00 73.94 103 GLY A N 1
ATOM 829 C CA . GLY A 1 103 ? -9.110 -3.303 -17.503 1.00 73.94 103 GLY A CA 1
ATOM 830 C C . GLY A 1 103 ? -9.241 -2.747 -18.922 1.00 73.94 103 GLY A C 1
ATOM 831 O O . GLY A 1 103 ? -8.625 -3.276 -19.840 1.00 73.94 103 GLY A O 1
ATOM 832 N N . LEU A 1 104 ? -9.950 -1.632 -19.112 1.00 78.06 104 LEU A N 1
ATOM 833 C CA . LEU A 1 104 ? -10.034 -0.959 -20.415 1.00 78.06 104 LEU A CA 1
ATOM 834 C C . LEU A 1 104 ? -8.655 -0.501 -20.903 1.00 78.06 104 LEU A C 1
ATOM 836 O O . LEU A 1 104 ? -8.273 -0.792 -22.032 1.00 78.06 104 LEU A O 1
ATOM 840 N N . ILE A 1 105 ? -7.880 0.161 -20.044 1.00 68.06 105 ILE A N 1
ATOM 841 C CA . ILE A 1 105 ? -6.523 0.621 -20.354 1.00 68.06 105 ILE A CA 1
ATOM 842 C C . ILE A 1 105 ? -5.626 -0.557 -20.749 1.00 68.06 105 ILE A C 1
ATOM 844 O O . ILE A 1 105 ? -4.875 -0.427 -21.708 1.00 68.06 105 ILE A O 1
ATOM 848 N N . SER A 1 106 ? -5.733 -1.717 -20.093 1.00 65.00 106 SER A N 1
ATOM 849 C CA . SER A 1 106 ? -4.940 -2.900 -20.468 1.00 65.00 106 SER A CA 1
ATOM 850 C C . SER A 1 106 ? -5.236 -3.432 -21.878 1.00 65.00 106 SER A C 1
ATOM 852 O O . SER A 1 106 ? -4.380 -4.088 -22.459 1.00 65.00 106 SER A O 1
ATOM 854 N N . VAL A 1 107 ? -6.403 -3.115 -22.456 1.00 71.62 107 VAL A N 1
ATOM 855 C CA . VAL A 1 107 ? -6.733 -3.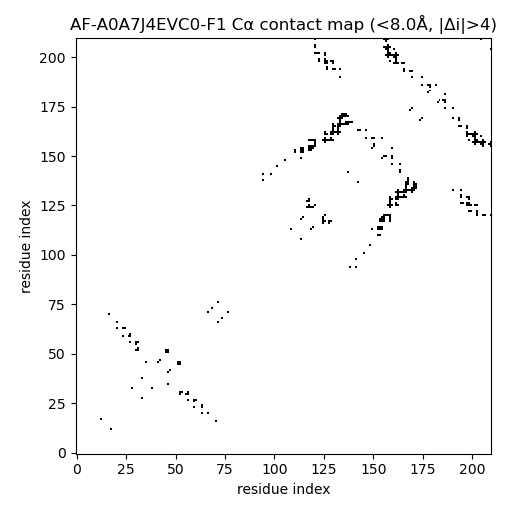426 -23.860 1.00 71.62 107 VAL A CA 1
ATOM 856 C C . VAL A 1 107 ? -6.171 -2.369 -24.817 1.00 71.62 107 VAL A C 1
ATOM 858 O O . VAL A 1 107 ? -5.833 -2.683 -25.955 1.00 71.62 107 VAL A O 1
ATOM 861 N N . PHE A 1 108 ? -6.071 -1.113 -24.371 1.00 72.06 108 PHE A N 1
ATOM 862 C CA . PHE A 1 108 ? -5.618 0.008 -25.199 1.00 72.06 108 PHE A CA 1
ATOM 863 C C . PHE A 1 108 ? -4.114 0.278 -25.137 1.00 72.06 108 PHE A C 1
ATOM 865 O O . PHE A 1 108 ? -3.612 0.942 -26.039 1.00 72.06 108 PHE A O 1
ATOM 872 N N . ILE A 1 109 ? -3.398 -0.185 -24.106 1.00 70.19 109 ILE A N 1
ATOM 873 C CA . ILE A 1 109 ? -1.938 -0.074 -24.030 1.00 70.19 109 ILE A CA 1
ATOM 874 C C . ILE A 1 109 ? -1.325 -1.193 -24.873 1.00 70.19 109 ILE A C 1
ATOM 876 O O . ILE A 1 109 ? -1.439 -2.360 -24.493 1.00 70.19 109 ILE A O 1
ATOM 880 N N . PRO A 1 110 ? -0.629 -0.866 -25.975 1.00 74.50 110 PRO A N 1
ATOM 881 C CA . PRO A 1 110 ? 0.049 -1.882 -26.759 1.00 74.50 110 PRO A CA 1
ATOM 882 C C . PRO A 1 110 ? 1.180 -2.507 -25.917 1.00 74.50 110 PRO A C 1
ATOM 884 O O . PRO A 1 110 ? 1.974 -1.755 -25.327 1.00 74.50 110 PRO A O 1
ATOM 887 N N . PRO A 1 111 ? 1.271 -3.849 -25.828 1.00 74.25 111 PRO A N 1
ATOM 888 C CA . PRO A 1 111 ? 2.291 -4.547 -25.036 1.00 74.25 111 PRO A CA 1
ATOM 889 C C . PRO A 1 111 ? 3.725 -4.117 -25.378 1.00 74.25 111 PRO A C 1
ATOM 891 O O . PRO A 1 111 ? 4.624 -4.161 -24.533 1.00 74.25 111 PRO A O 1
ATOM 894 N N . GLU A 1 112 ? 3.937 -3.632 -26.603 1.00 80.25 112 GLU A N 1
ATOM 895 C CA . GLU A 1 112 ? 5.216 -3.138 -27.105 1.00 80.25 112 GLU A CA 1
ATOM 896 C C . GLU A 1 112 ? 5.730 -1.947 -26.288 1.00 80.25 112 GLU A C 1
ATOM 898 O O . GLU A 1 112 ? 6.935 -1.828 -26.079 1.00 80.25 112 GLU A O 1
ATOM 903 N N . TYR A 1 113 ? 4.846 -1.080 -25.778 1.00 83.31 113 TYR A N 1
ATOM 904 C CA . TYR A 1 113 ? 5.251 0.044 -24.925 1.00 83.31 113 TYR A CA 1
ATOM 905 C C . TYR A 1 113 ? 5.711 -0.432 -23.547 1.00 83.31 113 TYR A C 1
ATOM 907 O O . TYR A 1 113 ? 6.725 0.051 -23.040 1.00 83.31 113 TYR A O 1
ATOM 915 N N . ILE A 1 114 ? 4.999 -1.393 -22.955 1.00 84.12 114 ILE A N 1
ATOM 916 C CA . ILE A 1 114 ? 5.369 -1.966 -21.655 1.00 84.12 114 ILE A CA 1
ATOM 917 C C . ILE A 1 114 ? 6.723 -2.662 -21.770 1.00 84.12 114 ILE A C 1
ATOM 919 O O . ILE A 1 114 ? 7.650 -2.330 -21.031 1.00 84.12 114 ILE A O 1
ATOM 923 N N . SER A 1 115 ? 6.874 -3.530 -22.768 1.00 84.56 115 SER A N 1
ATOM 924 C CA . SER A 1 115 ? 8.126 -4.248 -23.016 1.00 84.56 115 SER A CA 1
ATOM 925 C C . SER A 1 115 ? 9.289 -3.292 -23.316 1.00 84.56 115 SER A C 1
ATOM 927 O O . SER A 1 115 ? 10.387 -3.470 -22.799 1.00 84.56 115 SER A O 1
ATOM 929 N N . ARG A 1 116 ? 9.054 -2.217 -24.082 1.00 89.06 116 ARG A N 1
ATOM 930 C CA . ARG A 1 116 ? 10.100 -1.249 -24.452 1.00 89.06 116 ARG A CA 1
ATOM 931 C C . ARG A 1 116 ? 10.607 -0.401 -23.287 1.00 89.06 116 ARG A C 1
ATOM 933 O O . ARG A 1 116 ? 11.794 -0.095 -23.246 1.00 89.06 116 ARG A O 1
ATOM 940 N N . TYR A 1 117 ? 9.727 0.048 -22.391 1.00 90.62 117 TYR A N 1
ATOM 941 C CA . TYR A 1 117 ? 10.109 0.990 -21.329 1.00 90.62 117 TYR A CA 1
ATOM 942 C C . TYR A 1 117 ? 10.383 0.313 -19.985 1.00 90.62 117 TYR A C 1
ATOM 944 O O . TYR A 1 117 ? 11.254 0.764 -19.237 1.00 90.62 117 TYR A O 1
ATOM 952 N N . VAL A 1 118 ? 9.660 -0.763 -19.669 1.00 93.50 118 VAL A N 1
ATOM 953 C CA . VAL A 1 118 ? 9.727 -1.452 -18.370 1.00 93.50 118 VAL A CA 1
ATOM 954 C C . VAL A 1 118 ? 9.899 -2.972 -18.494 1.00 93.50 118 VAL A C 1
ATOM 956 O O . VAL A 1 118 ? 9.753 -3.677 -17.497 1.00 93.50 118 VAL A O 1
ATOM 959 N N . GLY A 1 119 ? 10.222 -3.489 -19.685 1.00 92.06 119 GLY A N 1
ATOM 960 C CA . GLY A 1 119 ? 10.451 -4.921 -19.915 1.00 92.06 119 GLY A CA 1
ATOM 961 C C . GLY A 1 119 ? 11.862 -5.417 -19.606 1.00 92.06 119 GLY A C 1
ATOM 962 O O . GLY A 1 119 ? 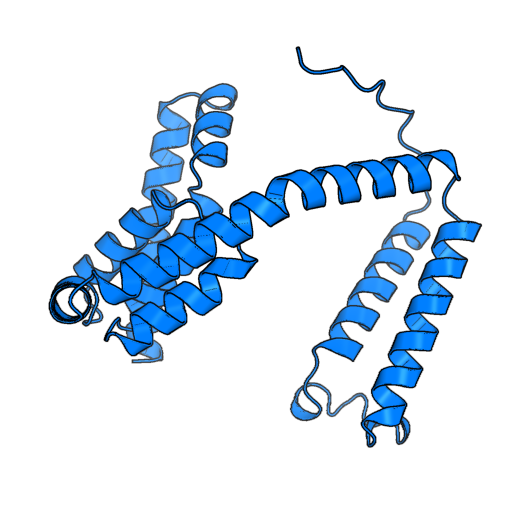12.083 -6.620 -19.506 1.00 92.06 119 GLY A O 1
ATOM 963 N N . GLU A 1 120 ? 12.811 -4.514 -19.370 1.00 94.25 120 GLU A N 1
ATOM 964 C CA . GLU A 1 120 ? 14.168 -4.855 -18.939 1.00 94.25 120 GLU A CA 1
ATOM 965 C C . GLU A 1 120 ? 14.422 -4.407 -17.497 1.00 94.25 120 GLU A C 1
ATOM 967 O O . GLU A 1 120 ? 13.856 -3.421 -17.016 1.00 94.25 120 GLU A O 1
ATOM 972 N N . ASN A 1 121 ? 15.332 -5.093 -16.802 1.00 96.00 121 ASN A N 1
ATOM 973 C CA . ASN A 1 121 ? 15.789 -4.660 -15.485 1.00 96.00 121 ASN A CA 1
ATOM 974 C C . ASN A 1 121 ? 16.911 -3.610 -15.583 1.00 96.00 121 ASN A C 1
ATOM 976 O O . ASN A 1 121 ? 18.043 -3.846 -15.167 1.00 96.00 121 ASN A O 1
ATOM 980 N N . THR A 1 122 ? 16.611 -2.435 -16.135 1.00 96.69 122 THR A N 1
ATOM 981 C CA . THR A 1 122 ? 17.555 -1.303 -16.147 1.00 96.69 122 THR A CA 1
ATOM 982 C C . THR A 1 122 ? 17.219 -0.295 -15.052 1.00 96.69 122 THR A C 1
ATOM 984 O O . THR A 1 122 ? 16.067 -0.188 -14.622 1.00 96.69 122 THR A O 1
ATOM 987 N N . ILE A 1 123 ? 18.200 0.496 -14.606 1.00 96.44 123 ILE A N 1
ATOM 988 C CA . ILE A 1 123 ? 17.952 1.587 -13.643 1.00 96.44 123 ILE A CA 1
ATOM 989 C C . ILE A 1 123 ? 16.888 2.548 -14.193 1.00 96.44 123 ILE A C 1
ATOM 991 O O . ILE A 1 123 ? 15.996 2.960 -13.458 1.00 96.44 123 ILE A O 1
ATOM 995 N N . THR A 1 124 ? 16.926 2.843 -15.494 1.00 96.62 124 THR A N 1
ATOM 996 C CA . THR A 1 124 ? 15.945 3.705 -16.164 1.00 96.62 124 THR A CA 1
ATOM 997 C C . THR A 1 1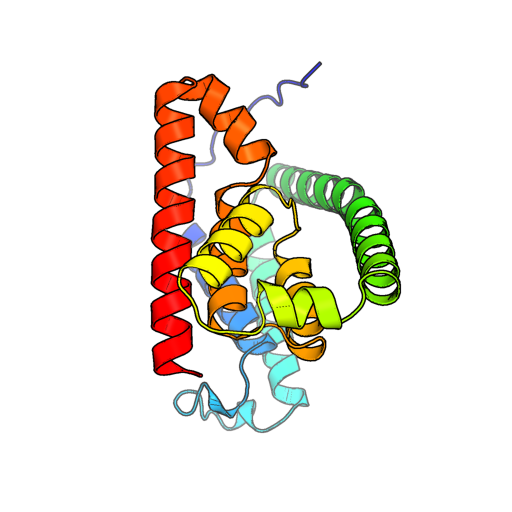24 ? 14.540 3.110 -16.133 1.00 96.62 124 THR A C 1
ATOM 999 O O . THR A 1 124 ? 13.596 3.817 -15.792 1.00 96.62 124 THR A O 1
ATOM 1002 N N . SER A 1 125 ? 14.385 1.816 -16.420 1.00 96.12 125 SER A N 1
ATOM 1003 C CA . SER A 1 125 ? 13.092 1.123 -16.352 1.00 96.12 125 SER A CA 1
ATOM 1004 C C . SER A 1 125 ? 12.514 1.128 -14.935 1.00 96.12 125 SER A C 1
ATOM 1006 O O . SER A 1 125 ? 11.334 1.419 -14.746 1.00 96.12 125 SER A O 1
ATOM 1008 N N . ASN A 1 126 ? 13.355 0.892 -13.925 1.00 97.25 126 ASN A N 1
ATOM 1009 C CA . ASN A 1 126 ? 12.965 0.964 -12.515 1.00 97.25 126 ASN A CA 1
ATOM 1010 C C . ASN A 1 126 ? 12.616 2.400 -12.075 1.00 97.25 126 ASN A C 1
ATOM 1012 O O . ASN A 1 126 ? 11.672 2.613 -11.312 1.00 97.25 126 ASN A O 1
ATOM 1016 N N . PHE A 1 127 ? 13.335 3.401 -12.586 1.00 96.94 127 PHE A N 1
ATOM 1017 C CA . PHE A 1 127 ? 13.055 4.813 -12.333 1.00 96.94 127 PHE A CA 1
ATOM 1018 C C . PHE A 1 127 ? 11.723 5.245 -12.944 1.00 96.94 127 PHE A C 1
ATOM 1020 O O . PHE A 1 127 ? 10.899 5.852 -12.265 1.00 96.94 127 PHE A O 1
ATOM 1027 N N . LEU A 1 128 ? 11.466 4.878 -14.200 1.00 94.56 128 LEU A N 1
ATOM 1028 C CA . LEU A 1 128 ? 10.188 5.147 -14.855 1.00 94.56 128 LEU A CA 1
ATOM 1029 C C . LEU A 1 128 ? 9.036 4.466 -14.113 1.00 94.56 128 LEU A C 1
ATOM 1031 O O . LEU A 1 128 ? 8.020 5.104 -13.854 1.00 94.56 128 LEU A O 1
ATOM 1035 N N . ALA A 1 129 ? 9.208 3.207 -13.711 1.00 93.88 129 ALA A N 1
ATOM 1036 C CA . ALA A 1 129 ? 8.188 2.472 -12.974 1.00 93.88 129 ALA A CA 1
ATOM 1037 C C . ALA A 1 129 ? 7.904 3.073 -11.587 1.00 93.88 129 ALA A C 1
ATOM 1039 O O . ALA A 1 129 ? 6.741 3.198 -11.206 1.00 93.88 129 ALA A O 1
ATOM 1040 N N . SER A 1 130 ? 8.934 3.507 -10.853 1.00 94.06 130 SER A N 1
ATOM 1041 C CA . SER A 1 130 ? 8.746 4.193 -9.567 1.00 94.06 130 SER A CA 1
ATOM 1042 C C . SER A 1 130 ? 8.127 5.583 -9.723 1.00 94.06 130 SER A C 1
ATOM 1044 O O . SER A 1 130 ? 7.300 5.964 -8.900 1.00 94.06 130 SER A O 1
ATOM 1046 N N . LEU A 1 131 ? 8.448 6.328 -10.786 1.00 91.94 131 LEU A N 1
ATOM 1047 C CA . LEU A 1 131 ? 7.821 7.620 -11.071 1.00 91.94 131 LEU A CA 1
ATOM 1048 C C . LEU A 1 131 ? 6.344 7.461 -11.453 1.00 91.94 131 LEU A C 1
ATOM 1050 O O . LEU A 1 131 ? 5.496 8.211 -10.975 1.00 91.94 131 LEU A O 1
ATOM 1054 N N . VAL A 1 132 ? 6.025 6.462 -12.279 1.00 89.00 132 VAL A N 1
ATOM 1055 C CA . VAL A 1 132 ? 4.640 6.110 -12.615 1.00 89.00 132 VAL A CA 1
ATOM 1056 C C . VAL A 1 132 ? 3.894 5.680 -11.356 1.00 89.00 132 VAL A C 1
ATOM 1058 O O . VAL A 1 132 ? 2.840 6.239 -11.070 1.00 89.00 132 VAL A O 1
ATOM 1061 N N . GLY A 1 133 ? 4.467 4.777 -10.554 1.00 87.62 133 GLY A N 1
ATOM 1062 C CA . GLY A 1 133 ? 3.907 4.384 -9.260 1.00 87.62 133 GLY A CA 1
ATOM 1063 C C . GLY A 1 133 ? 3.670 5.589 -8.352 1.00 87.62 133 GLY A C 1
ATOM 1064 O O . GLY A 1 133 ? 2.602 5.713 -7.771 1.00 87.62 133 GLY A O 1
ATOM 1065 N N . ALA A 1 134 ? 4.606 6.537 -8.310 1.00 85.62 134 ALA A N 1
ATOM 1066 C CA . ALA A 1 134 ? 4.479 7.733 -7.491 1.00 85.62 134 ALA A CA 1
ATOM 1067 C C . ALA A 1 134 ? 3.304 8.636 -7.878 1.00 85.62 134 ALA A C 1
ATOM 1069 O O . ALA A 1 134 ? 2.689 9.265 -7.020 1.00 85.62 134 ALA A O 1
ATOM 1070 N N . LEU A 1 135 ? 3.015 8.734 -9.174 1.00 78.56 135 LEU A N 1
ATOM 1071 C CA . LEU A 1 135 ? 1.932 9.565 -9.695 1.00 78.56 135 LEU A CA 1
ATOM 1072 C C . LEU A 1 135 ? 0.590 8.825 -9.710 1.00 78.56 135 LEU A C 1
ATOM 1074 O O . LEU A 1 135 ? -0.466 9.463 -9.690 1.00 78.56 135 LEU A O 1
ATOM 1078 N N . MET A 1 136 ? 0.615 7.494 -9.744 1.00 76.06 136 MET A N 1
ATOM 1079 C CA . MET A 1 136 ? -0.586 6.671 -9.744 1.00 76.06 136 MET A CA 1
ATOM 1080 C C . MET A 1 136 ? -1.158 6.529 -8.333 1.00 76.06 136 MET A C 1
ATOM 1082 O O . MET A 1 136 ? -0.481 6.151 -7.385 1.00 76.06 136 MET A O 1
ATOM 1086 N N . TYR A 1 137 ? -2.457 6.801 -8.201 1.00 68.75 137 TYR A N 1
ATOM 1087 C CA . TYR A 1 137 ? -3.213 6.488 -6.994 1.00 68.75 137 TYR A CA 1
ATOM 1088 C C . TYR A 1 137 ? -3.958 5.169 -7.195 1.00 68.75 137 TYR A C 1
ATOM 1090 O O . TYR A 1 137 ? -5.022 5.144 -7.817 1.00 68.75 137 TYR A O 1
ATOM 1098 N N . PHE A 1 138 ? -3.411 4.078 -6.662 1.00 67.75 138 PHE A N 1
ATOM 1099 C CA . PHE A 1 138 ? -4.107 2.799 -6.589 1.00 67.75 138 PHE A CA 1
ATOM 1100 C C . PHE A 1 138 ? -4.544 2.503 -5.157 1.00 67.75 138 PHE A C 1
ATOM 1102 O O . PHE A 1 138 ? -3.897 2.886 -4.184 1.00 67.75 138 PHE A O 1
ATOM 1109 N N . ALA A 1 139 ? -5.654 1.782 -5.014 1.00 69.81 139 ALA A N 1
ATOM 1110 C CA . ALA A 1 139 ? -5.907 1.103 -3.755 1.00 69.81 139 ALA A CA 1
ATOM 1111 C C . ALA A 1 139 ? -4.892 -0.042 -3.638 1.00 69.81 139 ALA A C 1
ATOM 1113 O O . ALA A 1 139 ? -4.714 -0.797 -4.595 1.00 69.81 139 ALA A O 1
ATOM 1114 N N . THR A 1 140 ? -4.291 -0.235 -2.466 1.00 74.00 140 THR A N 1
ATOM 1115 C CA . THR A 1 140 ? -3.333 -1.332 -2.215 1.00 74.00 140 THR A CA 1
ATOM 1116 C C . THR A 1 140 ? -3.891 -2.711 -2.589 1.00 74.00 140 THR A C 1
ATOM 1118 O O . THR A 1 140 ? -3.164 -3.586 -3.048 1.00 74.00 140 THR A O 1
ATOM 1121 N N . LEU A 1 141 ? -5.212 -2.897 -2.478 1.00 73.94 141 LEU A N 1
ATOM 1122 C CA . LEU A 1 141 ? -5.920 -4.113 -2.902 1.00 73.94 141 LEU A CA 1
ATOM 1123 C C . LEU A 1 141 ? -5.907 -4.339 -4.427 1.00 73.94 141 LEU A C 1
ATOM 1125 O O . LEU A 1 141 ? -6.020 -5.474 -4.880 1.00 73.94 141 LEU A O 1
ATOM 1129 N N . THR A 1 142 ? -5.795 -3.269 -5.214 1.00 72.50 142 THR A N 1
ATOM 1130 C CA . THR A 1 142 ? -5.809 -3.295 -6.686 1.00 72.50 142 THR A CA 1
ATOM 1131 C C . THR A 1 142 ? -4.417 -3.253 -7.311 1.00 72.50 142 THR A C 1
ATOM 1133 O O . THR A 1 142 ? -4.272 -3.619 -8.470 1.00 72.50 142 THR A O 1
ATOM 1136 N N . GLU A 1 143 ? -3.380 -2.877 -6.561 1.00 83.06 143 GLU A N 1
ATOM 1137 C CA . GLU A 1 143 ? -2.005 -2.795 -7.078 1.00 83.06 143 GLU A CA 1
ATOM 1138 C C . GLU A 1 143 ? -1.475 -4.156 -7.541 1.00 83.06 143 GLU A C 1
ATOM 1140 O O . GLU A 1 143 ? -0.941 -4.273 -8.640 1.00 83.06 143 GLU A O 1
ATOM 1145 N N . VAL A 1 144 ? -1.684 -5.208 -6.743 1.00 83.44 144 VAL A N 1
ATOM 1146 C CA . VAL A 1 144 ? -1.205 -6.565 -7.053 1.00 83.44 144 VAL A CA 1
ATOM 1147 C C . VAL A 1 144 ? -1.751 -7.105 -8.389 1.00 83.44 144 VAL A C 1
ATOM 1149 O O . VAL A 1 144 ? -0.941 -7.522 -9.218 1.00 83.44 144 VAL A O 1
ATOM 1152 N N . PRO A 1 145 ? -3.078 -7.120 -8.657 1.00 78.38 145 PRO A N 1
ATOM 1153 C CA . PRO A 1 145 ? -3.591 -7.611 -9.939 1.00 78.38 145 PRO A CA 1
ATOM 1154 C C . PRO A 1 145 ? -3.193 -6.726 -11.128 1.00 78.38 145 PRO A C 1
ATOM 1156 O O . PRO A 1 145 ? -2.974 -7.251 -12.219 1.00 78.38 145 PRO A O 1
ATOM 1159 N N . ILE A 1 146 ? -3.058 -5.411 -10.934 1.00 81.56 146 ILE A N 1
ATOM 1160 C CA . ILE A 1 146 ? -2.610 -4.494 -11.992 1.00 81.56 146 ILE A CA 1
ATOM 1161 C C . ILE A 1 146 ? -1.161 -4.794 -12.371 1.00 81.56 146 ILE A C 1
ATOM 1163 O O . ILE A 1 146 ? -0.867 -4.992 -13.545 1.00 81.56 146 ILE A O 1
ATOM 1167 N N . VAL A 1 147 ? -0.269 -4.899 -11.385 1.00 88.44 147 VAL A N 1
ATOM 1168 C CA . VAL A 1 147 ? 1.139 -5.233 -11.630 1.00 88.44 147 VAL A CA 1
ATOM 1169 C C . VAL A 1 147 ? 1.272 -6.607 -12.262 1.00 88.44 147 VAL A C 1
ATOM 1171 O O . VAL A 1 147 ? 2.022 -6.752 -13.219 1.00 88.44 147 VAL A O 1
ATOM 1174 N N . LYS A 1 148 ? 0.488 -7.592 -11.811 1.00 87.19 148 LYS A N 1
ATOM 1175 C CA . LYS A 1 148 ? 0.444 -8.902 -12.464 1.00 87.19 148 LYS A CA 1
ATOM 1176 C C . LYS A 1 148 ? 0.063 -8.787 -13.943 1.00 87.19 148 LYS A C 1
ATOM 1178 O O . LYS A 1 148 ? 0.743 -9.362 -14.778 1.00 87.19 148 LYS A O 1
ATOM 1183 N N . THR A 1 149 ? -0.959 -7.998 -14.263 1.00 84.38 149 THR A N 1
ATOM 1184 C CA . THR A 1 149 ? -1.374 -7.765 -15.656 1.00 84.38 149 THR A CA 1
ATOM 1185 C C . THR A 1 149 ? -0.254 -7.107 -16.467 1.00 84.38 149 THR A C 1
ATOM 1187 O O . THR A 1 149 ? 0.013 -7.517 -17.587 1.00 84.38 149 THR A O 1
ATOM 1190 N N . LEU A 1 150 ? 0.453 -6.121 -15.906 1.00 88.06 150 LEU A N 1
ATOM 1191 C CA . LEU A 1 150 ? 1.596 -5.486 -16.572 1.00 88.06 150 LEU A CA 1
ATOM 1192 C C . LEU A 1 150 ? 2.764 -6.458 -16.787 1.00 88.06 150 LEU A C 1
ATOM 1194 O O . LEU A 1 150 ? 3.417 -6.402 -17.826 1.00 88.06 150 LEU A O 1
ATOM 1198 N N . MET A 1 151 ? 3.015 -7.360 -15.837 1.00 90.62 151 MET A N 1
ATOM 1199 C CA . MET A 1 151 ? 4.009 -8.428 -15.983 1.00 90.62 151 MET A CA 1
ATOM 1200 C C . MET A 1 151 ? 3.603 -9.432 -17.064 1.00 90.62 151 MET A C 1
ATOM 1202 O O . MET A 1 151 ? 4.437 -9.794 -17.888 1.00 90.62 151 MET A O 1
ATOM 1206 N N . ASP A 1 152 ? 2.322 -9.808 -17.127 1.00 88.19 152 ASP A N 1
ATOM 1207 C CA . ASP A 1 152 ? 1.776 -10.651 -18.199 1.00 88.19 152 ASP A CA 1
ATOM 1208 C C . ASP A 1 152 ? 1.905 -9.961 -19.580 1.00 88.19 152 ASP A C 1
ATOM 1210 O O . ASP A 1 152 ? 2.043 -10.633 -20.601 1.00 88.19 152 ASP A O 1
ATOM 1214 N N . LEU A 1 153 ? 1.932 -8.620 -19.613 1.00 86.62 153 LEU A N 1
ATOM 1215 C CA . LEU A 1 153 ? 2.191 -7.787 -20.799 1.00 86.62 153 LEU A CA 1
ATOM 1216 C C . LEU A 1 153 ? 3.689 -7.524 -21.074 1.00 86.62 153 LEU A C 1
ATOM 1218 O O . LEU A 1 153 ? 4.013 -6.765 -21.990 1.00 86.62 153 LEU A O 1
ATOM 1222 N N . GLY A 1 154 ? 4.602 -8.132 -20.310 1.00 89.06 154 GLY A N 1
ATOM 1223 C CA . GLY A 1 154 ? 6.049 -8.079 -20.548 1.00 89.06 154 GLY A CA 1
ATOM 1224 C C . GLY A 1 154 ? 6.850 -7.166 -19.616 1.00 89.06 154 GLY A C 1
ATOM 1225 O O . GLY A 1 154 ? 8.028 -6.941 -19.874 1.00 89.06 154 GLY A O 1
ATOM 1226 N N . MET A 1 155 ? 6.263 -6.630 -18.540 1.00 93.75 155 MET A N 1
ATOM 1227 C CA . MET A 1 155 ? 7.006 -5.871 -17.521 1.00 93.75 155 MET A CA 1
ATOM 1228 C C . MET A 1 155 ? 7.952 -6.784 -16.725 1.00 93.75 155 MET A C 1
ATOM 1230 O O . MET A 1 155 ? 7.555 -7.845 -16.241 1.00 93.75 155 MET A O 1
ATOM 1234 N N . ASN A 1 156 ? 9.193 -6.345 -16.519 1.00 95.81 156 ASN A N 1
ATOM 1235 C CA . ASN A 1 156 ? 10.172 -7.076 -15.719 1.00 95.81 156 ASN A CA 1
ATOM 1236 C C . ASN A 1 156 ? 9.859 -6.996 -14.208 1.00 95.81 156 ASN A C 1
ATOM 1238 O O . ASN A 1 156 ? 9.294 -6.014 -13.718 1.00 95.81 156 ASN A O 1
ATOM 1242 N N . VAL A 1 157 ? 10.272 -8.019 -13.451 1.00 95.69 157 VAL A N 1
ATOM 1243 C CA . VAL A 1 157 ? 10.057 -8.119 -11.996 1.00 95.69 157 VAL A CA 1
ATOM 1244 C C . VAL A 1 157 ? 10.693 -6.968 -11.201 1.00 95.69 157 VAL A C 1
ATOM 1246 O O . VAL A 1 157 ? 10.131 -6.544 -10.191 1.00 95.69 157 VAL A O 1
ATOM 1249 N N . GLY A 1 158 ? 11.824 -6.419 -11.659 1.00 96.75 158 GLY A N 1
ATOM 1250 C CA . GLY A 1 158 ? 12.470 -5.269 -11.021 1.00 96.75 158 GLY A CA 1
ATOM 1251 C C . GLY A 1 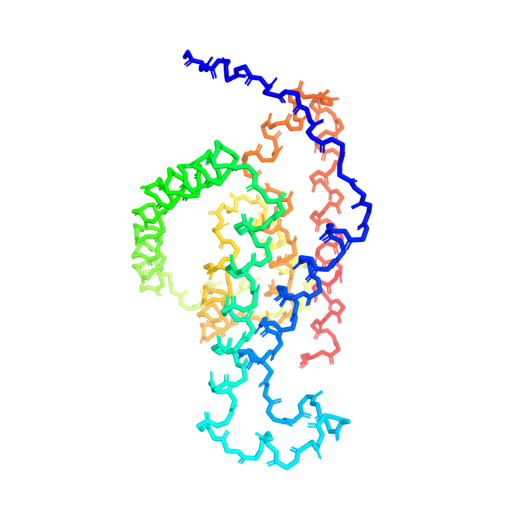158 ? 11.604 -4.005 -11.094 1.00 96.75 158 GLY A C 1
ATOM 1252 O O . GLY A 1 158 ? 11.155 -3.518 -10.052 1.00 96.75 158 GLY A O 1
ATOM 1253 N N . PRO A 1 159 ? 11.282 -3.509 -12.306 1.00 96.31 159 PRO A N 1
ATOM 1254 C CA . PRO A 1 159 ? 10.339 -2.412 -12.506 1.00 96.31 159 PRO A CA 1
ATOM 1255 C C . PRO A 1 159 ? 8.986 -2.631 -11.811 1.00 96.31 159 PRO A C 1
ATOM 1257 O O . PRO A 1 159 ? 8.447 -1.693 -11.223 1.00 96.31 159 PRO A O 1
ATOM 1260 N N . ALA A 1 160 ? 8.453 -3.858 -11.809 1.00 94.88 160 ALA A N 1
ATOM 1261 C CA . ALA A 1 160 ? 7.233 -4.203 -11.073 1.00 94.88 160 ALA A CA 1
ATOM 1262 C C . ALA A 1 160 ? 7.369 -3.939 -9.561 1.00 94.88 160 ALA A C 1
ATOM 1264 O O . ALA A 1 160 ? 6.497 -3.315 -8.954 1.00 94.88 160 ALA A O 1
ATOM 1265 N N . MET A 1 161 ? 8.489 -4.345 -8.958 1.00 95.19 161 MET A N 1
ATOM 1266 C CA . MET A 1 161 ? 8.792 -4.079 -7.550 1.00 95.19 161 MET A CA 1
ATOM 1267 C C . MET A 1 161 ? 8.975 -2.580 -7.274 1.00 95.19 161 MET A C 1
ATOM 1269 O O . MET A 1 161 ? 8.439 -2.067 -6.292 1.00 95.19 161 MET A O 1
ATOM 1273 N N . ALA A 1 162 ? 9.678 -1.855 -8.150 1.00 95.44 162 ALA A N 1
ATOM 1274 C CA . ALA A 1 162 ? 9.850 -0.406 -8.022 1.00 95.44 162 ALA A CA 1
ATOM 1275 C C . ALA A 1 162 ? 8.500 0.336 -8.015 1.00 95.44 162 ALA A C 1
ATOM 1277 O O . ALA A 1 162 ? 8.304 1.261 -7.223 1.00 95.44 162 ALA A O 1
ATOM 1278 N N . LEU A 1 163 ? 7.556 -0.098 -8.856 1.00 92.88 163 LEU A N 1
ATOM 1279 C CA . LEU A 1 163 ? 6.201 0.449 -8.907 1.00 92.88 163 LEU A CA 1
ATOM 1280 C C . LEU A 1 163 ? 5.425 0.165 -7.611 1.00 92.88 163 LEU A C 1
ATOM 1282 O O . LEU A 1 163 ? 4.844 1.091 -7.042 1.00 92.88 163 LEU A O 1
ATOM 1286 N N . LEU A 1 164 ? 5.459 -1.078 -7.112 1.00 92.06 164 LEU A N 1
ATOM 1287 C CA . LEU A 1 164 ? 4.762 -1.486 -5.880 1.00 92.06 164 LEU A CA 1
ATOM 1288 C C . LEU A 1 164 ? 5.262 -0.758 -4.625 1.00 92.06 164 LEU A C 1
ATOM 1290 O O . LEU A 1 164 ? 4.486 -0.515 -3.705 1.00 92.06 164 LEU A O 1
ATOM 1294 N N . LEU A 1 165 ? 6.548 -0.407 -4.568 1.00 93.00 165 LEU A N 1
ATOM 1295 C CA . LEU A 1 165 ? 7.117 0.329 -3.433 1.00 93.00 165 LEU A CA 1
ATOM 1296 C C . LEU A 1 165 ? 6.762 1.825 -3.471 1.00 93.00 165 LEU A C 1
ATOM 1298 O O . LEU A 1 165 ? 6.499 2.435 -2.426 1.00 93.00 165 LEU A O 1
ATOM 1302 N N . ALA A 1 166 ? 6.727 2.415 -4.669 1.00 92.12 166 ALA A N 1
ATOM 1303 C CA . ALA A 1 166 ? 6.444 3.834 -4.851 1.00 92.12 166 ALA A CA 1
ATOM 1304 C C . ALA A 1 166 ? 4.950 4.178 -4.700 1.00 92.12 166 ALA A C 1
ATOM 1306 O O . ALA A 1 166 ? 4.635 5.195 -4.076 1.00 92.12 166 ALA A O 1
ATOM 1307 N N . GLY A 1 167 ? 4.051 3.325 -5.211 1.00 86.81 167 GLY A N 1
ATOM 1308 C CA . GLY A 1 167 ? 2.590 3.522 -5.242 1.00 86.81 167 GLY A CA 1
ATOM 1309 C C . GLY A 1 167 ? 1.964 4.024 -3.935 1.00 86.81 167 GLY A C 1
ATOM 1310 O O . GLY A 1 167 ? 1.551 5.187 -3.842 1.00 86.81 167 GLY A O 1
ATOM 1311 N N . PRO A 1 168 ? 1.934 3.200 -2.873 1.00 82.06 168 PRO A N 1
ATOM 1312 C CA . PRO A 1 168 ? 1.302 3.577 -1.610 1.00 82.06 168 PRO A CA 1
ATOM 1313 C C . PRO A 1 168 ? 2.044 4.716 -0.896 1.00 82.06 168 PRO A C 1
ATOM 1315 O O . PRO A 1 168 ? 1.440 5.486 -0.144 1.00 82.06 168 PRO A O 1
ATOM 1318 N N . SER A 1 169 ? 3.349 4.843 -1.139 1.00 86.19 169 SER A N 1
ATOM 1319 C CA . SER A 1 169 ? 4.216 5.815 -0.472 1.00 86.19 169 SER A CA 1
ATOM 1320 C C . SER A 1 169 ? 4.001 7.246 -0.979 1.00 86.19 169 SER A C 1
ATOM 1322 O O . SER A 1 169 ? 4.071 8.195 -0.198 1.00 86.19 169 SER A O 1
ATOM 1324 N N . LEU A 1 170 ? 3.718 7.423 -2.274 1.00 86.19 170 LEU A N 1
ATOM 1325 C CA . LEU A 1 170 ? 3.708 8.738 -2.937 1.00 86.19 170 LEU A CA 1
ATOM 1326 C C . LEU A 1 170 ? 2.349 9.165 -3.491 1.00 86.19 170 LEU A C 1
ATOM 1328 O O . LEU A 1 170 ? 2.251 10.167 -4.193 1.00 86.19 170 LEU A O 1
ATOM 1332 N N . SER A 1 171 ? 1.296 8.468 -3.074 1.00 82.75 171 SER A N 1
ATOM 1333 C CA . SER A 1 171 ? -0.101 8.778 -3.363 1.00 82.75 171 SER A CA 1
ATOM 1334 C C . SER A 1 171 ? -0.412 10.294 -3.309 1.00 82.75 171 SER A C 1
ATOM 1336 O O . SER A 1 171 ? 0.031 11.004 -2.397 1.00 82.75 171 SER A O 1
ATOM 1338 N N . ILE A 1 172 ? -1.217 10.805 -4.253 1.00 80.94 172 ILE A N 1
ATOM 1339 C CA . ILE A 1 172 ? -1.601 12.234 -4.316 1.00 80.94 172 ILE A CA 1
ATOM 1340 C C . ILE A 1 172 ? -2.109 12.763 -2.956 1.00 80.94 172 ILE A C 1
ATOM 1342 O O . ILE A 1 172 ? -1.642 13.823 -2.524 1.00 80.94 172 ILE A O 1
ATOM 1346 N N . PRO A 1 173 ? -2.998 12.055 -2.223 1.00 79.75 173 PRO A N 1
ATOM 1347 C CA . PRO A 1 173 ? -3.408 12.478 -0.884 1.00 79.75 173 PRO A CA 1
ATOM 1348 C C . PRO A 1 173 ? -2.245 12.618 0.104 1.00 79.75 173 PRO A C 1
ATOM 1350 O O . PRO A 1 173 ? -2.235 13.565 0.896 1.00 79.75 173 PRO A O 1
ATOM 1353 N N . THR A 1 174 ? -1.261 11.715 0.055 1.00 84.88 174 THR A N 1
ATOM 1354 C CA . THR A 1 174 ? -0.066 11.769 0.908 1.00 84.88 174 THR A CA 1
ATOM 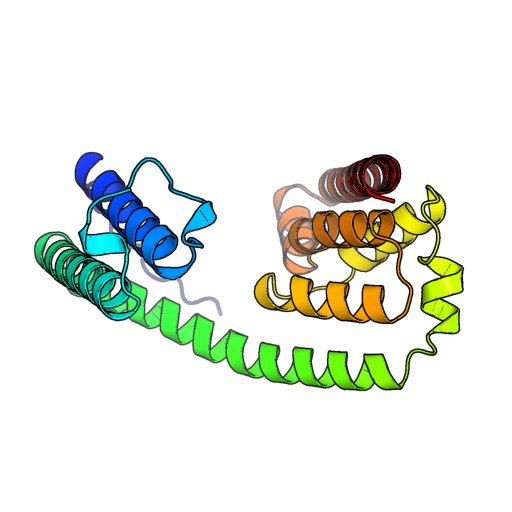1355 C C . THR A 1 174 ? 0.727 13.035 0.615 1.00 84.88 174 THR A C 1
ATOM 1357 O O . THR A 1 174 ? 0.989 13.816 1.527 1.00 84.88 174 THR A O 1
ATOM 1360 N N . VAL A 1 175 ? 1.039 13.303 -0.655 1.00 87.88 175 VAL A N 1
ATOM 1361 C CA . VAL A 1 175 ? 1.820 14.483 -1.064 1.00 87.88 175 VAL A CA 1
ATOM 1362 C C . VAL A 1 175 ? 1.093 15.788 -0.715 1.00 87.88 175 VAL A C 1
ATOM 1364 O O . VAL A 1 175 ? 1.699 16.718 -0.175 1.00 87.88 175 VAL A O 1
ATOM 1367 N N . LEU A 1 176 ? -0.222 15.863 -0.942 1.00 87.25 176 LEU A N 1
ATOM 1368 C CA . LEU A 1 176 ? -1.038 17.026 -0.568 1.00 87.25 176 LEU A CA 1
ATOM 1369 C C . LEU A 1 176 ? -1.088 17.242 0.950 1.00 87.25 176 LEU A C 1
ATOM 1371 O O . LEU A 1 176 ? -1.028 18.376 1.426 1.00 87.25 176 LEU A O 1
ATOM 1375 N N . THR A 1 177 ? -1.172 16.164 1.728 1.00 88.88 177 THR A N 1
ATOM 1376 C CA . THR A 1 177 ? -1.193 16.263 3.192 1.00 88.88 177 THR A CA 1
ATOM 1377 C C . THR A 1 177 ? 0.175 16.680 3.729 1.00 88.88 177 THR A C 1
ATOM 1379 O O . THR A 1 177 ? 0.265 17.616 4.524 1.00 88.88 177 THR A O 1
ATOM 1382 N N . LEU A 1 178 ? 1.252 16.046 3.257 1.00 91.06 178 LEU A N 1
ATOM 1383 C CA . LEU A 1 178 ? 2.620 16.356 3.673 1.00 91.06 178 LEU A CA 1
ATOM 1384 C C . LEU A 1 178 ? 3.025 17.777 3.282 1.00 91.06 178 LEU A C 1
ATOM 1386 O O . LEU A 1 178 ? 3.570 18.497 4.116 1.00 91.06 178 LEU A O 1
ATOM 1390 N N . SER A 1 179 ? 2.681 18.233 2.077 1.00 91.25 179 SER A N 1
ATOM 1391 C CA . SER A 1 179 ? 2.977 19.609 1.651 1.00 91.25 179 SER A CA 1
ATOM 1392 C C . SER A 1 179 ? 2.311 20.649 2.547 1.00 91.25 179 SER A C 1
ATOM 1394 O O . SER A 1 179 ? 2.915 21.687 2.823 1.00 91.25 179 SER A O 1
ATOM 1396 N N . ARG A 1 180 ? 1.120 20.350 3.082 1.00 92.12 180 ARG A N 1
ATOM 1397 C CA . ARG A 1 180 ? 0.409 21.223 4.022 1.00 92.12 180 ARG A CA 1
ATOM 1398 C C . ARG A 1 180 ? 1.006 21.221 5.432 1.00 92.12 180 ARG A C 1
ATOM 1400 O O . ARG A 1 180 ? 0.938 22.246 6.104 1.00 92.12 180 ARG A O 1
ATOM 1407 N N . VAL A 1 181 ? 1.556 20.095 5.892 1.00 95.06 181 VAL A N 1
ATOM 1408 C CA . VAL A 1 181 ? 2.066 19.936 7.270 1.00 95.06 181 VAL A CA 1
ATOM 1409 C C . VAL A 1 181 ? 3.561 20.255 7.377 1.00 95.06 181 VAL A C 1
ATOM 1411 O O . VAL A 1 181 ? 3.987 20.918 8.318 1.00 95.06 181 VAL A O 1
ATOM 1414 N N . TRP A 1 182 ? 4.373 19.784 6.432 1.00 93.81 182 TRP A N 1
ATOM 1415 C CA . TRP A 1 182 ? 5.835 19.915 6.441 1.00 93.81 182 TRP A CA 1
ATOM 1416 C C . TRP A 1 182 ? 6.356 21.054 5.562 1.00 93.81 182 TRP A C 1
ATOM 1418 O O . TRP A 1 182 ? 7.503 21.476 5.729 1.00 93.81 182 TRP A O 1
ATOM 1428 N N . GLY A 1 183 ? 5.534 21.547 4.636 1.00 92.31 183 GLY A N 1
ATOM 1429 C CA . GLY A 1 183 ? 5.943 22.485 3.598 1.00 92.31 183 GLY A CA 1
ATOM 1430 C C . GLY A 1 183 ? 6.470 21.785 2.342 1.00 92.31 183 GLY A C 1
ATOM 1431 O O . GLY A 1 183 ? 6.803 20.594 2.334 1.00 92.31 183 GLY A O 1
ATOM 1432 N N . PHE A 1 184 ? 6.543 22.550 1.253 1.00 91.50 184 PHE A N 1
ATOM 1433 C CA . PHE A 1 184 ? 6.837 22.031 -0.084 1.00 91.50 184 PHE A CA 1
ATOM 1434 C C . PHE A 1 184 ? 8.225 21.383 -0.189 1.00 91.50 184 PHE A C 1
ATOM 1436 O O . PHE A 1 184 ? 8.332 20.263 -0.678 1.00 91.50 184 PHE A O 1
ATOM 1443 N N . ILE A 1 185 ? 9.270 22.032 0.342 1.00 95.12 185 ILE A N 1
ATOM 1444 C CA . ILE A 1 185 ? 10.661 21.556 0.229 1.00 95.12 185 ILE A CA 1
ATOM 1445 C C . ILE A 1 185 ? 10.818 20.156 0.837 1.00 95.12 185 ILE A C 1
ATOM 1447 O O . ILE A 1 185 ? 11.290 19.245 0.168 1.00 95.12 185 ILE A O 1
ATOM 1451 N N . LYS A 1 186 ? 10.356 19.953 2.078 1.00 95.19 186 LYS A N 1
ATOM 1452 C CA . LYS A 1 186 ? 10.470 18.657 2.770 1.00 95.19 186 LYS A CA 1
ATOM 1453 C C . LYS A 1 186 ? 9.677 17.557 2.067 1.00 95.19 186 LYS A C 1
ATOM 1455 O O . LYS A 1 186 ? 10.133 16.422 1.978 1.00 95.19 186 LYS A O 1
ATOM 1460 N N . THR A 1 187 ? 8.503 17.905 1.547 1.00 93.19 187 THR A N 1
ATOM 1461 C CA . THR A 1 187 ? 7.654 16.972 0.797 1.00 93.19 187 THR A CA 1
ATOM 1462 C C . THR A 1 187 ? 8.313 16.557 -0.513 1.00 93.19 187 THR A C 1
ATOM 1464 O O . THR A 1 187 ? 8.306 15.381 -0.860 1.00 93.19 187 THR A O 1
ATOM 1467 N N . PHE A 1 188 ? 8.941 17.502 -1.212 1.00 93.69 188 PHE A N 1
ATOM 1468 C CA . PHE A 1 188 ? 9.682 17.223 -2.434 1.00 93.69 188 PHE A CA 1
ATOM 1469 C C . PHE A 1 188 ? 10.921 16.353 -2.173 1.00 93.69 188 PHE A C 1
ATOM 1471 O O . PHE A 1 188 ? 11.179 15.406 -2.917 1.00 93.69 188 PHE A O 1
ATOM 1478 N N . THR A 1 189 ? 11.654 16.613 -1.084 1.00 94.94 189 THR A N 1
ATOM 1479 C CA . THR A 1 189 ? 12.765 15.752 -0.650 1.00 94.94 189 THR A CA 1
ATOM 1480 C C . THR A 1 189 ? 12.284 14.331 -0.359 1.00 94.94 189 THR A C 1
ATOM 1482 O O . THR A 1 189 ? 12.901 13.378 -0.826 1.00 94.94 189 THR A O 1
ATOM 1485 N N . TYR A 1 190 ? 11.166 14.179 0.357 1.00 93.75 190 TYR A N 1
ATOM 1486 C CA . TYR A 1 190 ? 10.556 12.873 0.616 1.00 93.75 190 TYR A CA 1
ATOM 1487 C C . TYR A 1 190 ? 10.190 12.146 -0.684 1.00 93.75 190 TYR A C 1
ATOM 1489 O O . TYR A 1 190 ? 10.572 10.992 -0.862 1.00 93.75 190 TYR A O 1
ATOM 1497 N N . LEU A 1 191 ? 9.528 12.838 -1.617 1.00 93.00 191 LEU A N 1
ATOM 1498 C CA . LEU A 1 191 ? 9.153 12.274 -2.913 1.00 93.00 191 LEU A CA 1
ATOM 1499 C C . LEU A 1 191 ? 10.375 11.779 -3.692 1.00 93.00 191 LEU A C 1
ATOM 1501 O O . LEU A 1 191 ? 10.402 10.643 -4.157 1.00 93.00 191 LEU A O 1
ATOM 1505 N N . THR A 1 192 ? 11.419 12.604 -3.751 1.00 94.38 192 THR A N 1
ATOM 1506 C CA . THR A 1 192 ? 12.674 12.262 -4.428 1.00 94.38 192 THR A CA 1
ATOM 1507 C C . THR A 1 192 ? 13.342 11.043 -3.789 1.00 94.38 192 THR A C 1
ATOM 1509 O O . THR A 1 192 ? 13.750 10.122 -4.493 1.00 94.38 192 THR A O 1
ATOM 1512 N N . LEU A 1 193 ? 13.416 10.997 -2.455 1.00 95.62 193 LEU A N 1
ATOM 1513 C CA . LEU A 1 193 ? 14.009 9.871 -1.733 1.00 95.62 193 LEU A CA 1
ATOM 1514 C C . LEU A 1 193 ? 13.264 8.565 -1.990 1.00 95.62 193 LEU A C 1
ATOM 1516 O O . LEU A 1 193 ? 13.898 7.548 -2.249 1.00 95.62 193 LEU A O 1
ATOM 1520 N N . VAL A 1 194 ? 11.933 8.581 -1.949 1.00 95.19 194 VAL A N 1
ATOM 1521 C CA . VAL A 1 194 ? 11.141 7.369 -2.178 1.00 95.19 194 VAL A CA 1
ATOM 1522 C C . VAL A 1 194 ? 11.283 6.874 -3.616 1.00 95.19 194 VAL A C 1
ATOM 1524 O O . VAL A 1 194 ? 11.443 5.670 -3.809 1.00 95.19 194 VAL A O 1
ATOM 1527 N N . VAL A 1 195 ? 11.288 7.764 -4.617 1.00 95.62 195 VAL A N 1
ATOM 1528 C CA . VAL A 1 195 ? 11.534 7.381 -6.021 1.00 95.62 195 VAL A CA 1
ATOM 1529 C C . VAL A 1 195 ? 12.908 6.725 -6.166 1.00 95.62 195 VAL A C 1
ATOM 1531 O O . VAL A 1 195 ? 13.020 5.640 -6.737 1.00 95.62 195 VAL A O 1
ATOM 1534 N N . ILE A 1 196 ? 13.950 7.331 -5.589 1.00 97.25 196 ILE A N 1
ATOM 1535 C CA . ILE A 1 196 ? 15.319 6.799 -5.633 1.00 97.25 196 ILE A CA 1
ATOM 1536 C C . ILE A 1 196 ? 15.396 5.426 -4.956 1.00 97.25 196 ILE A C 1
ATOM 1538 O O . ILE A 1 196 ? 15.874 4.465 -5.557 1.00 97.25 196 ILE A O 1
ATOM 1542 N N . LEU A 1 197 ? 14.901 5.309 -3.723 1.00 97.44 197 LEU A N 1
ATOM 1543 C CA . LEU A 1 197 ? 14.954 4.058 -2.965 1.00 97.44 197 LEU A CA 1
ATOM 1544 C C . LEU A 1 197 ? 14.154 2.947 -3.649 1.00 97.44 197 LEU A C 1
ATOM 1546 O O . LEU A 1 197 ? 14.638 1.822 -3.735 1.00 97.44 197 LEU A O 1
ATOM 1550 N N . SER A 1 198 ? 12.975 3.264 -4.190 1.00 96.81 198 SER A N 1
ATOM 1551 C CA . SER A 1 198 ? 12.150 2.298 -4.926 1.00 96.81 198 SER A CA 1
ATOM 1552 C C . SER A 1 198 ? 12.831 1.852 -6.219 1.00 96.81 198 SER A C 1
ATOM 1554 O O . SER A 1 198 ? 12.817 0.665 -6.534 1.00 96.81 198 SER A O 1
ATOM 1556 N N . THR A 1 199 ? 13.494 2.773 -6.930 1.00 97.69 199 THR A N 1
ATOM 1557 C CA . THR A 1 199 ? 14.285 2.463 -8.133 1.00 97.69 199 THR A CA 1
ATOM 1558 C C . THR A 1 199 ? 15.397 1.466 -7.821 1.00 97.69 199 THR A C 1
ATOM 1560 O O . THR A 1 199 ? 15.529 0.451 -8.503 1.00 97.69 199 THR A O 1
ATOM 1563 N N . PHE A 1 200 ? 16.190 1.727 -6.778 1.00 97.88 200 PHE A N 1
ATOM 1564 C CA . PHE A 1 200 ? 17.292 0.842 -6.401 1.00 97.88 200 PHE A CA 1
ATOM 1565 C C . PHE A 1 200 ? 16.799 -0.494 -5.851 1.00 97.88 200 PHE A C 1
ATOM 1567 O O . PHE A 1 200 ? 17.343 -1.534 -6.213 1.00 97.88 200 PHE A O 1
ATOM 1574 N N . ALA A 1 201 ? 15.755 -0.488 -5.023 1.00 97.00 201 ALA A N 1
ATOM 1575 C CA . ALA A 1 201 ? 15.159 -1.713 -4.507 1.00 97.00 201 ALA A CA 1
ATOM 1576 C C . ALA A 1 201 ? 14.604 -2.592 -5.638 1.00 97.00 201 ALA A C 1
ATOM 1578 O O . ALA A 1 201 ? 14.847 -3.800 -5.641 1.00 97.00 201 ALA A O 1
ATOM 1579 N N . GLY A 1 202 ? 13.921 -1.998 -6.621 1.00 96.94 202 GLY A N 1
ATOM 1580 C CA . GLY A 1 202 ? 13.458 -2.706 -7.812 1.00 96.94 202 GLY A CA 1
ATOM 1581 C C . GLY A 1 202 ? 14.613 -3.256 -8.641 1.00 96.94 202 GLY A C 1
ATOM 1582 O O . GLY A 1 202 ? 14.628 -4.445 -8.943 1.00 96.94 202 GLY A O 1
ATOM 1583 N N . TYR A 1 203 ? 15.639 -2.444 -8.904 1.00 97.44 203 TYR A N 1
ATOM 1584 C CA . TYR A 1 203 ? 16.809 -2.872 -9.669 1.00 97.44 203 TYR A CA 1
ATOM 1585 C C . TYR A 1 203 ? 17.529 -4.059 -9.014 1.00 97.44 203 TYR A C 1
ATOM 1587 O O . TYR A 1 203 ? 17.812 -5.055 -9.681 1.00 97.44 203 TYR A O 1
ATOM 1595 N N . ILE A 1 204 ? 17.758 -3.991 -7.697 1.00 97.56 204 ILE A N 1
ATOM 1596 C CA . ILE A 1 204 ? 18.340 -5.087 -6.907 1.00 97.56 204 ILE A CA 1
ATOM 1597 C C . ILE A 1 204 ? 17.442 -6.324 -6.966 1.00 97.56 204 ILE A C 1
ATOM 1599 O O . ILE A 1 204 ? 17.929 -7.430 -7.183 1.00 97.56 204 ILE A O 1
ATOM 1603 N N . THR A 1 205 ? 16.129 -6.150 -6.815 1.00 96.06 205 THR A N 1
ATOM 1604 C CA . THR A 1 205 ? 15.170 -7.260 -6.880 1.00 96.06 205 THR A CA 1
ATOM 1605 C C . THR A 1 205 ? 15.204 -7.942 -8.245 1.00 96.06 205 THR A C 1
ATOM 1607 O O . THR A 1 205 ? 15.229 -9.167 -8.308 1.00 96.06 205 THR A O 1
ATOM 1610 N N . GLY A 1 206 ? 15.274 -7.171 -9.329 1.00 94.50 206 GLY A N 1
ATOM 1611 C CA . GLY A 1 206 ? 15.397 -7.714 -10.676 1.00 94.50 206 GLY A CA 1
ATOM 1612 C C . GLY A 1 206 ? 16.735 -8.407 -10.946 1.00 94.50 206 GLY A C 1
ATOM 1613 O O . GLY A 1 206 ? 16.776 -9.267 -11.809 1.00 94.50 206 GLY A O 1
ATOM 1614 N N . ILE A 1 207 ? 17.808 -8.090 -10.209 1.00 95.75 207 ILE A N 1
ATOM 1615 C CA . ILE A 1 207 ? 19.074 -8.849 -10.270 1.00 95.75 207 ILE A CA 1
ATOM 1616 C C . ILE A 1 207 ? 18.951 -10.184 -9.524 1.00 95.75 207 ILE A C 1
ATOM 1618 O O . ILE A 1 207 ? 19.564 -11.170 -9.914 1.00 95.75 207 ILE A O 1
ATOM 1622 N N . ILE A 1 208 ? 18.205 -10.210 -8.416 1.00 95.38 208 ILE A N 1
ATOM 1623 C CA . ILE A 1 208 ? 18.072 -11.404 -7.569 1.00 95.38 208 ILE A CA 1
ATOM 1624 C C . ILE A 1 208 ? 17.067 -12.405 -8.157 1.00 95.38 208 ILE A C 1
ATOM 1626 O O . ILE A 1 208 ? 17.256 -13.612 -8.012 1.00 95.38 208 ILE A O 1
ATOM 1630 N N . LEU A 1 209 ? 15.973 -11.910 -8.743 1.00 90.56 209 LEU A N 1
ATOM 1631 C CA . LEU A 1 209 ? 14.822 -12.715 -9.170 1.00 90.56 209 LEU A CA 1
ATOM 1632 C C . LEU A 1 209 ? 14.649 -12.823 -10.692 1.00 90.56 209 LEU A C 1
ATOM 1634 O O . LEU A 1 209 ? 13.829 -13.635 -11.121 1.00 90.56 209 LEU A O 1
ATOM 1638 N N . GLY A 1 210 ? 15.324 -11.975 -11.473 1.00 72.81 210 GLY A N 1
ATOM 1639 C CA . GLY A 1 210 ? 15.282 -11.968 -12.941 1.00 72.81 210 GLY A CA 1
ATOM 1640 C C . GLY A 1 210 ? 16.425 -12.763 -13.549 1.00 72.81 210 GLY A C 1
ATOM 1641 O O . GLY A 1 210 ? 16.201 -13.304 -14.652 1.00 72.81 210 GLY A O 1
#

Foldseek 3Di:
DPPPDPPDPDPDDDPVLVVVLVVLVVVLCCLVPPDPVVCPPPVDVLNPDPVSSVVVSVVSVVVNVVSCVVPPDPVVVVVVVVVVVVCCVVVVVVQVVVVVVLVVVLVVDQLCVLCVQALDLDLRNLLVLLVVLLADADDLVVLVVSLVSSVVSRGAQLSSQLSNQNNVQRHPVNLVVCCVVVNDVVSVVSNVVSSNVSSVSSSVRSVVPD

Solvent-accessible surface area (backbone atoms only — not comparable to full-atom values): 11241 Å² total; per-residue (Å²): 132,84,79,80,70,78,78,67,79,81,78,88,67,64,67,68,60,58,49,50,52,52,50,51,51,49,51,41,49,48,54,70,70,55,54,82,83,79,44,75,88,62,71,49,85,62,62,80,40,78,69,39,38,52,50,53,36,50,52,50,52,52,50,48,53,51,51,45,64,74,75,46,54,72,66,58,55,50,51,52,51,50,52,52,48,51,49,47,67,56,46,51,61,54,48,53,53,51,52,52,49,50,55,52,47,64,73,69,52,59,47,66,58,40,34,73,56,23,32,46,70,38,67,64,14,4,38,53,27,4,51,51,16,25,71,37,76,66,57,80,86,52,44,59,63,51,49,50,51,44,38,76,40,40,30,21,70,3,12,48,44,0,18,65,56,13,20,78,71,36,17,61,70,51,50,57,50,38,30,72,74,68,31,60,69,57,37,51,51,51,51,52,50,44,32,51,52,16,13,51,52,5,32,52,46,17,69,76,77,102

Mean predicted aligned error: 10.44 Å

Secondary structure (DSSP, 8-state):
--------------HHHHHHHHHHHHHHHHHHH--GGG-GGG--GGGSSHHHHHHHHHHHHHHHHHHHHHHS-HHHHHHHHHHHHHHHHHHHHHHHHHHHHHHHHHHHS-HHHHHHHHSS--HHHHHHHHHHHHH----HHHHHHHHHHHHHTT--HHHHHHHHHHHHHH-HHHHHHHHHHH-HHHHHHHHHHHHHHHHHHHHHHHHHH-

pLDDT: mean 82.17, std 14.28, range [35.38, 97.88]